Protein AF-A0A8T0ZEY9-F1 (afdb_monomer)

Structure (mmCIF, N/CA/C/O backbone):
data_AF-A0A8T0ZEY9-F1
#
_entry.id   AF-A0A8T0ZEY9-F1
#
loop_
_atom_site.group_PDB
_atom_site.id
_atom_site.type_symbol
_atom_site.label_atom_id
_atom_site.label_alt_id
_atom_site.label_comp_id
_atom_site.label_asym_id
_atom_site.label_entity_id
_atom_site.label_seq_id
_atom_site.pdbx_PDB_ins_code
_atom_site.Cartn_x
_atom_site.Cartn_y
_atom_site.Cartn_z
_atom_site.occupancy
_atom_site.B_iso_or_equiv
_atom_site.auth_seq_id
_atom_site.auth_comp_id
_atom_site.auth_asym_id
_atom_site.auth_atom_id
_atom_site.pdbx_PDB_model_num
ATOM 1 N N . MET A 1 1 ? 15.983 -8.940 -25.259 1.00 83.31 1 MET A N 1
ATOM 2 C CA . MET A 1 1 ? 16.114 -8.086 -24.058 1.00 83.31 1 MET A CA 1
ATOM 3 C C . MET A 1 1 ? 14.840 -8.138 -23.236 1.00 83.31 1 MET A C 1
ATOM 5 O O . MET A 1 1 ? 13.767 -8.242 -23.812 1.00 83.31 1 MET A O 1
ATOM 9 N N . TYR A 1 2 ? 14.948 -8.082 -21.912 1.00 81.12 2 TYR A N 1
ATOM 10 C CA . TYR A 1 2 ? 13.792 -8.073 -21.015 1.00 81.12 2 TYR A CA 1
ATOM 11 C C . TYR A 1 2 ? 13.838 -6.820 -20.142 1.00 81.12 2 TYR A C 1
ATOM 13 O O . TYR A 1 2 ? 14.831 -6.596 -19.453 1.00 81.12 2 TYR A O 1
ATOM 21 N N . GLY A 1 3 ? 12.796 -5.993 -20.213 1.00 79.00 3 GLY A N 1
ATOM 22 C CA . GLY A 1 3 ? 12.665 -4.766 -19.429 1.00 79.00 3 GLY A CA 1
ATOM 23 C C . GLY A 1 3 ? 11.489 -4.863 -18.467 1.00 79.00 3 GLY A C 1
ATOM 24 O O . GLY A 1 3 ? 10.397 -5.253 -18.875 1.00 79.00 3 GLY A O 1
ATOM 25 N N . VAL A 1 4 ? 11.701 -4.481 -17.207 1.00 77.38 4 VAL A N 1
ATOM 26 C CA . VAL A 1 4 ? 10.649 -4.406 -16.182 1.00 77.38 4 VAL A CA 1
ATOM 27 C C . VAL A 1 4 ? 10.597 -3.000 -15.603 1.00 77.38 4 VAL A C 1
ATOM 29 O O . VAL A 1 4 ? 11.651 -2.437 -15.302 1.00 77.38 4 VAL A O 1
ATOM 32 N N . SER A 1 5 ? 9.396 -2.445 -15.407 1.00 76.75 5 SER A N 1
ATOM 33 C CA . SER A 1 5 ? 9.212 -1.112 -14.811 1.00 76.75 5 SER A CA 1
ATOM 34 C C . SER A 1 5 ? 10.035 -0.056 -15.569 1.00 76.75 5 SER A C 1
ATOM 36 O O . SER A 1 5 ? 9.994 -0.021 -16.798 1.00 76.75 5 SER A O 1
ATOM 38 N N . TYR A 1 6 ? 10.835 0.767 -14.888 1.00 76.12 6 TYR A N 1
ATOM 39 C CA . TYR A 1 6 ? 11.726 1.750 -15.517 1.00 76.12 6 TYR A CA 1
ATOM 40 C C . TYR A 1 6 ? 12.659 1.149 -16.584 1.00 76.12 6 TYR A C 1
ATOM 42 O O . TYR A 1 6 ? 12.954 1.794 -17.589 1.00 76.12 6 TYR A O 1
ATOM 50 N N . GLY A 1 7 ? 13.062 -0.119 -16.434 1.00 76.94 7 GLY A N 1
ATOM 51 C CA . GLY A 1 7 ? 13.870 -0.827 -17.430 1.00 76.94 7 GLY A CA 1
ATOM 52 C C . GLY A 1 7 ? 13.214 -0.893 -18.813 1.00 76.94 7 GLY A C 1
ATOM 53 O O . GLY A 1 7 ? 13.914 -1.023 -19.812 1.00 76.94 7 GLY A O 1
ATOM 54 N N . THR A 1 8 ? 11.891 -0.737 -18.905 1.00 81.31 8 THR A N 1
ATOM 55 C CA . THR A 1 8 ? 11.193 -0.648 -20.194 1.00 81.31 8 THR A CA 1
ATOM 56 C C . THR A 1 8 ? 11.558 0.610 -20.985 1.00 81.31 8 THR A C 1
ATOM 58 O O . THR A 1 8 ? 11.729 0.507 -22.195 1.00 81.31 8 THR A O 1
ATOM 61 N N . ALA A 1 9 ? 11.809 1.746 -20.322 1.00 84.12 9 ALA A N 1
ATOM 62 C CA . ALA A 1 9 ? 12.285 2.979 -20.965 1.00 84.12 9 ALA A CA 1
ATOM 63 C C . ALA A 1 9 ? 13.718 2.844 -21.493 1.00 84.12 9 ALA A C 1
ATOM 65 O O . ALA A 1 9 ? 14.090 3.452 -22.495 1.00 84.12 9 ALA A O 1
ATOM 66 N N . VAL A 1 10 ? 14.531 2.016 -20.832 1.00 84.50 10 VAL A N 1
ATOM 67 C CA . VAL A 1 10 ? 15.884 1.693 -21.297 1.00 84.50 10 VAL A CA 1
ATOM 68 C C . VAL A 1 10 ? 15.821 0.771 -22.515 1.00 84.50 10 VAL A C 1
ATOM 70 O O . VAL A 1 10 ? 16.475 1.046 -23.519 1.00 84.50 10 VAL A O 1
ATOM 73 N N . VAL A 1 11 ? 15.011 -0.293 -22.453 1.00 85.88 11 VAL A N 1
ATOM 74 C CA . VAL A 1 11 ? 14.849 -1.241 -23.568 1.00 85.88 11 VAL A CA 1
ATOM 75 C C . VAL A 1 11 ? 14.248 -0.560 -24.797 1.00 85.88 11 VAL A C 1
ATOM 77 O O . VAL A 1 11 ? 14.702 -0.833 -25.902 1.00 85.88 11 VAL A O 1
ATOM 80 N N . GLU A 1 12 ? 13.305 0.368 -24.628 1.00 86.19 12 GLU A N 1
ATOM 81 C CA . GLU A 1 12 ? 12.716 1.153 -25.721 1.00 86.19 12 GLU A CA 1
ATOM 82 C C . GLU A 1 12 ? 13.768 1.903 -26.554 1.00 86.19 12 GLU A C 1
ATOM 84 O O . GLU A 1 12 ? 13.736 1.862 -27.784 1.00 86.19 12 GLU A O 1
ATOM 89 N N . ARG A 1 13 ? 14.777 2.507 -25.913 1.00 85.38 13 ARG A N 1
ATOM 90 C CA . ARG A 1 13 ? 15.881 3.185 -26.621 1.00 85.38 13 ARG A CA 1
ATOM 91 C C . ARG A 1 13 ? 16.738 2.226 -27.448 1.00 85.38 13 ARG A C 1
ATOM 93 O O . ARG A 1 13 ? 17.354 2.643 -28.425 1.00 85.38 13 ARG A O 1
ATOM 100 N N . LEU A 1 14 ? 16.764 0.951 -27.070 1.00 86.00 14 LEU A N 1
ATOM 101 C CA . LEU A 1 14 ? 17.534 -0.107 -27.721 1.00 86.00 14 LEU A CA 1
ATOM 102 C C . LEU A 1 14 ? 16.723 -0.865 -28.784 1.00 86.00 14 LEU A C 1
ATOM 104 O O . LEU A 1 14 ? 17.300 -1.670 -29.509 1.00 86.00 14 LEU A O 1
ATOM 108 N N . MET A 1 15 ? 15.419 -0.600 -28.933 1.00 85.94 15 MET A N 1
ATOM 109 C CA . MET A 1 15 ? 14.563 -1.300 -29.907 1.00 85.94 15 MET A CA 1
ATOM 110 C C . MET A 1 15 ? 14.995 -1.095 -31.362 1.00 85.94 15 MET A C 1
ATOM 112 O O . MET A 1 15 ? 14.754 -1.959 -32.197 1.00 85.94 15 MET A O 1
ATOM 116 N N . HIS A 1 16 ? 15.692 0.004 -31.657 1.00 84.25 16 HIS A N 1
ATOM 117 C CA . HIS A 1 16 ? 16.253 0.281 -32.982 1.00 84.25 16 HIS A CA 1
ATOM 118 C C . HIS A 1 16 ? 17.384 -0.685 -33.388 1.00 84.25 16 HIS A C 1
ATOM 120 O O . HIS A 1 16 ? 17.820 -0.654 -34.533 1.00 84.25 16 HIS A O 1
ATOM 126 N N . LEU A 1 17 ? 17.870 -1.533 -32.472 1.00 84.19 17 LEU A N 1
ATOM 127 C CA . LEU A 1 17 ? 18.952 -2.495 -32.717 1.00 84.19 17 LEU A CA 1
ATOM 128 C C . LEU A 1 17 ? 18.470 -3.844 -33.294 1.00 84.19 17 LEU A C 1
ATOM 130 O O . LEU A 1 17 ? 19.286 -4.748 -33.430 1.00 84.19 17 LEU A O 1
ATOM 134 N N . ASP A 1 18 ? 17.176 -3.990 -33.604 1.00 75.06 18 ASP A N 1
ATOM 135 C CA . ASP A 1 18 ? 16.553 -5.192 -34.201 1.00 75.06 18 ASP A CA 1
ATOM 136 C C . ASP A 1 18 ? 16.864 -6.515 -33.467 1.00 75.06 18 ASP A C 1
ATOM 138 O O . ASP A 1 18 ? 17.058 -7.586 -34.038 1.00 75.06 18 ASP A O 1
ATOM 142 N N . ILE A 1 19 ? 16.922 -6.434 -32.138 1.00 82.44 19 ILE A N 1
ATOM 143 C CA . ILE A 1 19 ? 17.088 -7.574 -31.236 1.00 82.44 19 ILE A CA 1
ATOM 144 C C . ILE A 1 19 ? 15.775 -7.808 -30.490 1.00 82.44 19 ILE A C 1
ATOM 146 O O . ILE A 1 19 ? 15.217 -6.886 -29.895 1.00 82.44 19 ILE A O 1
ATOM 150 N N . GLY A 1 20 ? 15.269 -9.044 -30.496 1.00 86.81 20 GLY A N 1
ATOM 151 C CA . GLY A 1 20 ? 13.976 -9.372 -29.883 1.00 86.81 20 GLY A CA 1
ATOM 152 C C . GLY A 1 20 ? 13.867 -8.897 -28.428 1.00 86.81 20 GLY A C 1
ATOM 153 O O . GLY A 1 20 ? 14.816 -9.034 -27.645 1.00 86.81 20 GLY A O 1
ATOM 154 N N . TYR A 1 21 ? 12.716 -8.341 -28.045 1.00 87.69 21 TYR A N 1
ATOM 155 C CA . TYR A 1 21 ? 12.494 -7.738 -26.730 1.00 87.69 21 TYR A CA 1
ATOM 156 C C . TYR A 1 21 ? 11.148 -8.122 -26.108 1.00 87.69 21 TYR A C 1
ATOM 158 O O . TYR A 1 21 ? 10.189 -8.452 -26.797 1.00 87.69 21 TYR A O 1
ATOM 166 N N . VAL A 1 22 ? 11.087 -8.053 -24.780 1.00 86.56 22 VAL A N 1
ATOM 167 C CA . VAL A 1 22 ? 9.872 -8.218 -23.979 1.00 86.56 22 VAL A CA 1
ATOM 168 C C . VAL A 1 22 ? 9.848 -7.108 -22.931 1.00 86.56 22 VAL A C 1
ATOM 170 O O . VAL A 1 22 ? 10.833 -6.903 -22.218 1.00 86.56 22 VAL A O 1
ATOM 173 N N . LEU A 1 23 ? 8.728 -6.392 -22.842 1.00 83.88 23 LEU A N 1
ATOM 174 C CA . LEU A 1 23 ? 8.495 -5.343 -21.851 1.00 83.88 23 LEU A CA 1
ATOM 175 C C . LEU A 1 23 ? 7.404 -5.784 -20.871 1.00 83.88 23 LEU A C 1
ATOM 177 O O . LEU A 1 23 ? 6.338 -6.220 -21.299 1.00 83.88 23 LEU A O 1
ATOM 181 N N . ALA A 1 24 ? 7.642 -5.637 -19.569 1.00 74.88 24 ALA A N 1
ATOM 182 C CA . ALA A 1 24 ? 6.669 -5.940 -18.522 1.00 74.88 24 ALA A CA 1
ATOM 183 C C . ALA A 1 24 ? 6.513 -4.752 -17.558 1.00 74.88 24 ALA A C 1
ATOM 185 O O . ALA A 1 24 ? 7.493 -4.259 -17.005 1.00 74.88 24 ALA A O 1
ATOM 186 N N . GLY A 1 25 ? 5.277 -4.288 -17.341 1.00 74.25 25 GLY A N 1
ATOM 187 C CA . GLY A 1 25 ? 5.013 -3.082 -16.542 1.00 74.25 25 GLY A CA 1
ATOM 188 C C . GLY A 1 25 ? 5.640 -1.840 -17.180 1.00 74.25 25 GLY A C 1
ATOM 189 O O . GLY A 1 25 ? 6.600 -1.290 -16.649 1.00 74.25 25 GLY A O 1
ATOM 190 N N . VAL A 1 26 ? 5.145 -1.470 -18.364 1.00 80.19 26 VAL A N 1
ATOM 191 C CA . VAL A 1 26 ? 5.693 -0.397 -19.206 1.00 80.19 26 VAL A CA 1
ATOM 192 C C . VAL A 1 26 ? 5.590 0.952 -18.494 1.00 80.19 26 VAL A C 1
ATOM 194 O O . VAL A 1 26 ? 4.520 1.319 -18.029 1.00 80.19 26 VAL A O 1
ATOM 197 N N . ALA A 1 27 ? 6.708 1.673 -18.424 1.00 76.50 27 ALA A N 1
ATOM 198 C CA . ALA A 1 27 ? 6.823 3.009 -17.835 1.00 76.50 27 ALA A CA 1
ATOM 199 C C . ALA A 1 27 ? 7.230 4.061 -18.884 1.00 76.50 27 ALA A C 1
ATOM 201 O O . ALA A 1 27 ? 7.760 5.119 -18.544 1.00 76.50 27 ALA A O 1
ATOM 202 N N . THR A 1 28 ? 7.069 3.733 -20.169 1.00 74.56 28 THR A N 1
ATOM 203 C CA . THR A 1 28 ? 7.418 4.612 -21.285 1.00 74.56 28 THR A CA 1
ATOM 204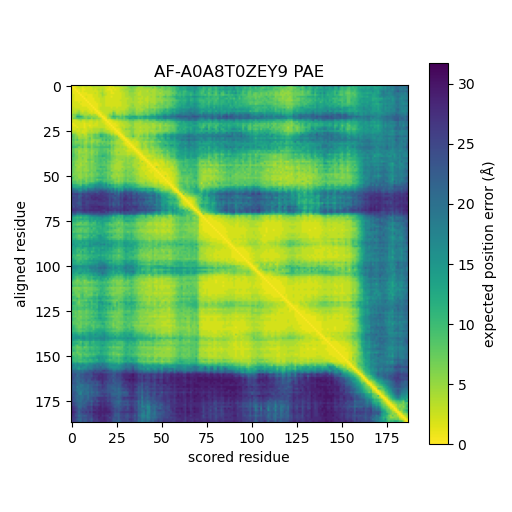 C C . THR A 1 28 ? 6.205 5.389 -21.759 1.00 74.56 28 THR A C 1
ATOM 206 O O . THR A 1 28 ? 5.067 4.956 -21.595 1.00 74.56 28 THR A O 1
ATOM 209 N N . THR A 1 29 ? 6.454 6.557 -22.344 1.00 73.75 29 THR A N 1
ATOM 210 C CA . THR A 1 29 ? 5.391 7.459 -22.788 1.00 73.75 29 THR A CA 1
ATOM 211 C C . THR A 1 29 ? 5.446 7.782 -24.275 1.00 73.75 29 THR A C 1
ATOM 213 O O . THR A 1 29 ? 4.611 8.539 -24.777 1.00 73.75 29 THR A O 1
ATOM 216 N N . SER A 1 30 ? 6.410 7.212 -25.003 1.00 76.38 30 SER A N 1
ATOM 217 C CA . SER A 1 30 ? 6.550 7.438 -26.438 1.00 76.38 30 SER A CA 1
ATOM 218 C C . SER A 1 30 ? 5.287 6.974 -27.162 1.00 76.38 30 SER A C 1
ATOM 220 O O . SER A 1 30 ? 4.843 5.839 -27.012 1.00 76.38 30 SER A O 1
ATOM 222 N N . GLY A 1 31 ? 4.690 7.871 -27.944 1.00 77.50 31 GLY A N 1
ATOM 223 C CA . GLY A 1 31 ? 3.447 7.600 -28.670 1.00 77.50 31 GLY A CA 1
ATOM 224 C C . GLY A 1 31 ? 2.162 7.754 -27.847 1.00 77.50 31 GLY A C 1
ATOM 225 O O . GLY A 1 31 ? 1.081 7.567 -28.405 1.00 77.50 31 GLY A O 1
ATOM 226 N N . ALA A 1 32 ? 2.236 8.136 -26.566 1.00 82.12 32 ALA A N 1
ATOM 227 C CA . ALA A 1 32 ? 1.045 8.480 -25.796 1.00 82.12 32 ALA A CA 1
ATOM 228 C C . ALA A 1 32 ? 0.404 9.782 -26.329 1.00 82.12 32 ALA A C 1
ATOM 230 O O . ALA A 1 32 ? 1.115 10.755 -26.603 1.00 82.12 32 ALA A O 1
ATOM 231 N N . PRO A 1 33 ? -0.933 9.841 -26.482 1.00 83.44 33 PRO A N 1
ATOM 232 C CA . PRO A 1 33 ? -1.610 11.071 -26.872 1.00 83.44 33 PRO A CA 1
ATOM 233 C C . PRO A 1 33 ? -1.507 12.133 -25.760 1.00 83.44 33 PRO A C 1
ATOM 235 O O . PRO A 1 33 ? -1.354 11.783 -24.584 1.00 83.44 33 PRO A O 1
ATOM 238 N N . PRO A 1 34 ? -1.637 13.432 -26.099 1.00 79.88 34 PRO A N 1
ATOM 239 C CA . PRO A 1 34 ? -1.591 14.507 -25.114 1.00 79.88 34 PRO A CA 1
ATOM 240 C C . PRO A 1 34 ? -2.549 14.257 -23.941 1.00 79.88 34 PRO A C 1
ATOM 242 O O . PRO A 1 34 ? -3.718 13.935 -24.145 1.00 79.88 34 PRO A O 1
ATOM 245 N N . GLY A 1 35 ? -2.046 14.393 -22.712 1.00 78.62 35 GLY A N 1
ATOM 246 C CA . GLY A 1 35 ? -2.826 14.175 -21.488 1.00 78.62 35 GLY A CA 1
ATOM 247 C C . GLY A 1 35 ? -2.968 12.713 -21.045 1.00 78.62 35 GLY A C 1
ATOM 248 O O . GLY A 1 35 ? -3.619 12.468 -20.038 1.00 78.62 35 GLY A O 1
ATOM 249 N N . LYS A 1 36 ? -2.357 11.750 -21.750 1.00 79.25 36 LYS A N 1
ATOM 250 C CA . LYS A 1 36 ? -2.307 10.328 -21.348 1.00 79.25 36 LYS A CA 1
ATOM 251 C C . LYS A 1 36 ? -0.881 9.802 -21.187 1.00 79.25 36 LYS A C 1
ATOM 253 O O . LYS A 1 36 ? -0.613 8.629 -21.427 1.00 79.25 36 LYS A O 1
ATOM 258 N N . PHE A 1 37 ? 0.049 10.689 -20.852 1.00 77.44 37 PHE A N 1
ATOM 259 C CA . PHE A 1 37 ? 1.419 10.297 -20.555 1.00 77.44 37 PHE A CA 1
ATOM 260 C C . PHE A 1 37 ? 1.443 9.531 -19.228 1.00 77.44 37 PHE A C 1
ATOM 262 O O . PHE A 1 37 ? 0.929 10.021 -18.225 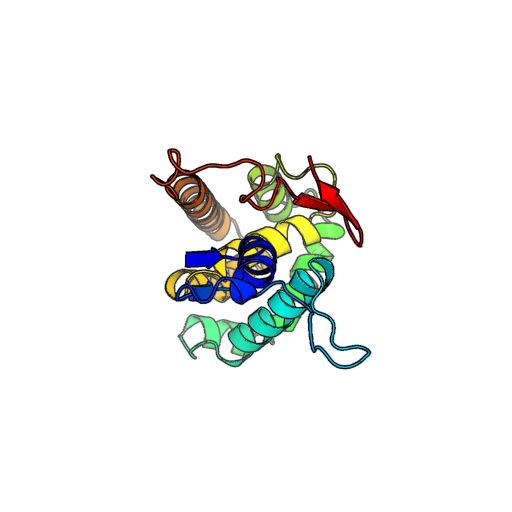1.00 77.44 37 PHE A O 1
ATOM 269 N N . GLU A 1 38 ? 2.048 8.346 -19.232 1.00 71.56 38 GLU A N 1
ATOM 270 C CA . GLU A 1 38 ? 2.276 7.566 -18.017 1.00 71.56 38 GLU A CA 1
ATOM 271 C C . GLU A 1 38 ? 3.381 8.229 -17.186 1.00 71.56 38 GLU A C 1
ATOM 273 O O . GLU A 1 38 ? 4.520 8.366 -17.638 1.00 71.56 38 GLU A O 1
ATOM 278 N N . TYR A 1 39 ? 3.068 8.643 -15.962 1.00 73.44 39 TYR A N 1
ATOM 279 C CA . TYR A 1 39 ? 4.057 9.202 -15.047 1.00 73.44 39 TYR A CA 1
ATOM 280 C C . TYR A 1 39 ? 4.171 8.319 -13.817 1.00 73.44 39 TYR A C 1
ATOM 282 O O . TYR A 1 39 ? 3.193 7.802 -13.304 1.00 73.44 39 TYR A O 1
ATOM 290 N N . PHE A 1 40 ? 5.361 8.216 -13.232 1.00 67.62 40 PHE A N 1
ATOM 291 C CA . PHE A 1 40 ? 5.492 7.483 -11.968 1.00 67.62 40 PHE A CA 1
ATOM 292 C C . PHE A 1 40 ? 4.606 8.068 -10.848 1.00 67.62 40 PHE A C 1
ATOM 294 O O . PHE A 1 40 ? 4.233 7.361 -9.920 1.00 67.62 40 PHE A O 1
ATOM 301 N N . SER A 1 41 ? 4.234 9.348 -10.951 1.00 67.50 41 SER A N 1
ATOM 302 C CA . SER A 1 41 ? 3.288 10.007 -10.049 1.00 67.50 41 SER A CA 1
ATOM 303 C C . SER A 1 41 ? 1.834 9.542 -10.212 1.00 67.50 41 SER A C 1
ATOM 305 O O . SER A 1 41 ? 1.071 9.675 -9.263 1.00 67.50 41 SER A O 1
ATOM 307 N N . THR A 1 42 ? 1.436 8.982 -11.363 1.00 70.25 42 THR A N 1
ATOM 308 C CA . THR A 1 42 ? 0.088 8.406 -11.568 1.00 70.25 42 THR A CA 1
ATOM 309 C C . THR A 1 42 ? -0.027 6.990 -11.002 1.00 70.25 42 THR A C 1
ATOM 311 O O . THR A 1 42 ? -1.113 6.422 -10.944 1.00 70.25 42 THR A O 1
ATOM 314 N N . TRP A 1 43 ? 1.073 6.423 -10.498 1.00 71.00 43 TRP A N 1
ATOM 315 C CA . TRP A 1 43 ? 1.088 5.095 -9.890 1.00 71.00 43 TRP A CA 1
ATOM 316 C C . TRP A 1 43 ? 0.094 4.958 -8.728 1.00 71.00 43 TRP A C 1
ATOM 318 O O . TRP A 1 43 ? -0.568 3.929 -8.595 1.00 71.00 43 TRP A O 1
ATOM 328 N N . GLU A 1 44 ? -0.039 5.989 -7.887 1.00 65.75 44 GLU A N 1
ATOM 329 C CA . GLU A 1 44 ? -0.993 5.970 -6.770 1.00 65.75 44 GLU A CA 1
ATOM 330 C C . GLU A 1 44 ? -2.451 5.972 -7.247 1.00 65.75 44 GLU A C 1
ATOM 332 O O . GLU A 1 44 ? -3.281 5.288 -6.649 1.00 65.75 44 GLU A O 1
ATOM 337 N N . GLU A 1 45 ? -2.749 6.673 -8.344 1.00 70.75 45 GLU A N 1
ATOM 338 C CA . GLU A 1 45 ? -4.075 6.702 -8.971 1.00 70.75 45 GLU A CA 1
ATOM 339 C C . GLU A 1 45 ? -4.455 5.311 -9.494 1.00 70.75 45 GLU A C 1
ATOM 341 O O . GLU A 1 45 ? -5.492 4.770 -9.107 1.00 70.75 45 GLU A O 1
ATOM 346 N N . GLY A 1 46 ? -3.557 4.657 -10.240 1.00 69.31 46 GLY A N 1
ATOM 347 C CA . GLY A 1 46 ? -3.782 3.291 -10.728 1.00 69.31 46 GLY A CA 1
ATOM 348 C C . GLY A 1 46 ? -3.936 2.258 -9.601 1.00 69.31 46 GLY A C 1
ATOM 349 O O . GLY A 1 46 ? -4.748 1.336 -9.690 1.00 69.31 46 GLY A O 1
ATOM 350 N N . PHE A 1 47 ? -3.201 2.414 -8.494 1.00 69.19 47 PHE A N 1
ATOM 351 C CA . PHE A 1 47 ? -3.391 1.577 -7.303 1.00 69.19 47 PHE A CA 1
ATOM 352 C C . PHE A 1 47 ? -4.737 1.834 -6.615 1.00 69.19 47 PHE A C 1
ATOM 354 O O . PHE A 1 47 ? -5.334 0.886 -6.093 1.00 69.19 47 PHE A O 1
ATOM 361 N N . GLY A 1 48 ? -5.216 3.079 -6.632 1.00 68.81 48 GLY A N 1
ATOM 362 C CA . GLY A 1 48 ? -6.555 3.455 -6.185 1.00 68.81 48 GLY A CA 1
ATOM 363 C C . GLY A 1 48 ? -7.639 2.728 -6.978 1.00 68.81 48 GLY A C 1
ATOM 364 O O . GLY A 1 48 ? -8.442 2.009 -6.385 1.00 68.81 48 GLY A O 1
ATOM 365 N N . GLU A 1 49 ? -7.584 2.798 -8.310 1.00 71.88 49 GLU A N 1
ATOM 366 C CA . GLU A 1 49 ? -8.545 2.129 -9.199 1.00 71.88 49 GLU A CA 1
ATOM 367 C C . GLU A 1 49 ? -8.575 0.605 -9.000 1.00 71.88 49 GLU A C 1
ATOM 369 O O . GLU A 1 49 ? -9.641 -0.012 -8.912 1.00 71.88 49 GLU A O 1
ATOM 374 N N . VAL A 1 50 ? -7.402 -0.031 -8.880 1.00 69.88 50 VAL A N 1
ATOM 375 C CA . VAL A 1 50 ? -7.306 -1.474 -8.598 1.00 69.88 50 VAL A CA 1
ATOM 376 C C . VAL A 1 50 ? -7.875 -1.806 -7.218 1.00 69.88 50 VAL A C 1
ATOM 378 O O . VAL A 1 50 ? -8.531 -2.840 -7.056 1.00 69.88 50 VAL A O 1
ATOM 381 N N . GLY A 1 51 ? -7.629 -0.953 -6.221 1.00 68.06 51 GLY A N 1
ATOM 382 C CA . GLY A 1 51 ? -8.207 -1.071 -4.886 1.00 68.06 51 GLY A CA 1
ATOM 383 C C . GLY A 1 51 ? -9.733 -1.051 -4.930 1.00 68.06 51 GLY A C 1
ATOM 384 O O . GLY A 1 51 ? -10.370 -1.979 -4.426 1.00 68.06 51 GLY A O 1
ATOM 385 N N . ASP A 1 52 ? -10.309 -0.063 -5.612 1.00 69.19 52 ASP A N 1
ATOM 386 C CA . ASP A 1 52 ? -11.754 0.075 -5.798 1.00 69.19 52 ASP A CA 1
ATOM 387 C C . ASP A 1 52 ? -12.349 -1.138 -6.512 1.00 69.19 52 ASP A C 1
ATOM 389 O O . ASP A 1 52 ? -13.340 -1.717 -6.053 1.00 69.19 52 ASP A O 1
ATOM 393 N N . TYR A 1 53 ? -11.695 -1.606 -7.578 1.00 70.38 53 TYR A N 1
ATOM 394 C CA . TYR A 1 53 ? -12.109 -2.817 -8.277 1.00 70.38 53 TYR A CA 1
ATOM 395 C C . TYR A 1 53 ? -12.108 -4.040 -7.354 1.00 70.38 53 TYR A C 1
ATOM 397 O O . TYR A 1 53 ? -13.048 -4.834 -7.389 1.00 70.38 53 TYR A O 1
ATOM 405 N N . ILE A 1 54 ? -11.089 -4.210 -6.508 1.00 67.81 54 ILE A N 1
ATOM 406 C CA . ILE A 1 54 ? -11.025 -5.323 -5.550 1.00 67.81 54 ILE A CA 1
ATOM 407 C C . ILE A 1 54 ? -12.132 -5.211 -4.509 1.00 67.81 54 ILE A C 1
ATOM 409 O O . ILE A 1 54 ? -12.705 -6.232 -4.135 1.00 67.81 54 ILE A O 1
ATOM 413 N N . PHE A 1 55 ? -12.467 -4.004 -4.060 1.00 67.12 55 PHE A N 1
ATOM 414 C CA . PHE A 1 55 ? -13.557 -3.800 -3.113 1.00 67.12 55 PHE A CA 1
ATOM 415 C C . PHE A 1 55 ? -14.928 -4.111 -3.710 1.00 67.12 55 PHE A C 1
ATOM 417 O O . PHE A 1 55 ? -15.760 -4.705 -3.023 1.00 67.12 55 PHE A O 1
ATOM 424 N N . VAL A 1 56 ? -15.144 -3.795 -4.988 1.00 67.31 56 VAL A N 1
ATOM 425 C CA . VAL A 1 56 ? -16.373 -4.151 -5.716 1.00 67.31 56 VAL A CA 1
ATOM 426 C C . VAL A 1 56 ? -16.425 -5.646 -6.050 1.00 67.31 56 VAL A C 1
ATOM 428 O O . VAL A 1 56 ? -17.473 -6.277 -5.930 1.00 67.31 56 VAL A O 1
ATOM 431 N N . SER A 1 57 ? -15.292 -6.224 -6.446 1.00 64.69 57 SER A N 1
ATOM 432 C CA . SER A 1 57 ? -15.188 -7.594 -6.970 1.00 64.69 57 SER A CA 1
ATOM 433 C C . SER A 1 57 ? -14.885 -8.639 -5.898 1.00 64.69 57 SER A C 1
ATOM 435 O O . SER A 1 57 ? -14.747 -9.823 -6.216 1.00 64.69 57 SER A O 1
ATOM 437 N N . ALA A 1 58 ? -14.738 -8.224 -4.636 1.00 63.09 58 ALA A N 1
ATOM 438 C CA . ALA A 1 58 ? -14.428 -9.126 -3.540 1.00 63.09 58 ALA A CA 1
ATOM 439 C C . ALA A 1 58 ? -15.475 -10.253 -3.487 1.00 63.09 58 ALA A C 1
ATOM 441 O O . ALA A 1 58 ? -16.681 -9.975 -3.454 1.00 63.09 58 ALA A O 1
ATOM 442 N N . PRO A 1 59 ? -15.052 -11.533 -3.464 1.00 59.16 59 PRO A N 1
ATOM 443 C CA . PRO A 1 59 ? -15.992 -12.636 -3.376 1.00 59.16 59 PRO A CA 1
ATOM 444 C C . PRO A 1 59 ? -16.850 -12.457 -2.125 1.00 59.16 59 PRO A C 1
ATOM 446 O O . PRO A 1 59 ? -16.331 -12.111 -1.057 1.00 59.16 59 PRO A O 1
ATOM 449 N N . LYS A 1 60 ? -18.158 -12.720 -2.257 1.00 59.12 60 LYS A N 1
ATOM 450 C CA . LYS A 1 60 ? -19.149 -12.724 -1.166 1.00 59.12 60 LYS A CA 1
ATOM 451 C C . LYS A 1 60 ? -18.873 -13.875 -0.189 1.00 59.12 60 LYS A C 1
ATOM 453 O O . LYS A 1 60 ? -19.671 -14.786 -0.014 1.00 59.12 60 LYS A O 1
ATOM 458 N N . THR A 1 61 ? -17.697 -13.868 0.416 1.00 59.00 61 THR A N 1
ATOM 459 C CA . THR A 1 61 ? -17.328 -14.719 1.538 1.00 59.00 61 THR A CA 1
ATOM 460 C C . THR A 1 61 ? -18.119 -14.282 2.766 1.00 59.00 61 THR A C 1
ATOM 462 O O . THR A 1 61 ? -18.593 -13.148 2.840 1.00 59.00 61 THR A O 1
ATOM 465 N N . THR A 1 62 ? -18.235 -15.149 3.769 1.00 54.47 62 THR A N 1
ATOM 466 C CA . THR A 1 62 ? -18.951 -14.861 5.022 1.00 54.47 62 THR A CA 1
ATOM 467 C C . THR A 1 62 ? -18.506 -13.541 5.667 1.00 54.47 62 THR A C 1
ATOM 469 O O . THR A 1 62 ? -19.324 -12.828 6.235 1.00 54.47 62 THR A O 1
ATOM 472 N N . ILE A 1 63 ? -17.231 -13.157 5.516 1.00 56.59 63 ILE A N 1
ATOM 473 C CA . ILE A 1 63 ? -16.687 -11.883 6.011 1.00 56.59 63 ILE A CA 1
ATOM 474 C C . ILE A 1 63 ? -17.130 -10.705 5.137 1.00 56.59 63 ILE A C 1
ATOM 476 O O . ILE A 1 63 ? -17.567 -9.695 5.676 1.00 56.59 63 ILE A O 1
ATOM 480 N N . ALA A 1 64 ? -17.098 -10.833 3.807 1.00 54.12 64 ALA A N 1
ATOM 481 C CA . ALA A 1 64 ? -17.640 -9.811 2.911 1.00 54.12 64 ALA A CA 1
ATOM 482 C C . ALA A 1 64 ? -19.149 -9.605 3.130 1.00 54.12 64 ALA A C 1
ATOM 484 O O . ALA A 1 64 ? -19.610 -8.471 3.068 1.00 54.12 64 ALA A O 1
ATOM 485 N N . VAL A 1 65 ? -19.904 -10.660 3.466 1.00 57.00 65 VAL A N 1
ATOM 486 C CA . VAL A 1 65 ? -21.324 -10.592 3.870 1.00 57.00 65 VAL A CA 1
ATOM 487 C C . VAL A 1 65 ? -21.499 -9.881 5.216 1.00 57.00 65 VAL A C 1
ATOM 489 O O . VAL A 1 65 ? -22.423 -9.090 5.373 1.00 57.00 65 VAL A 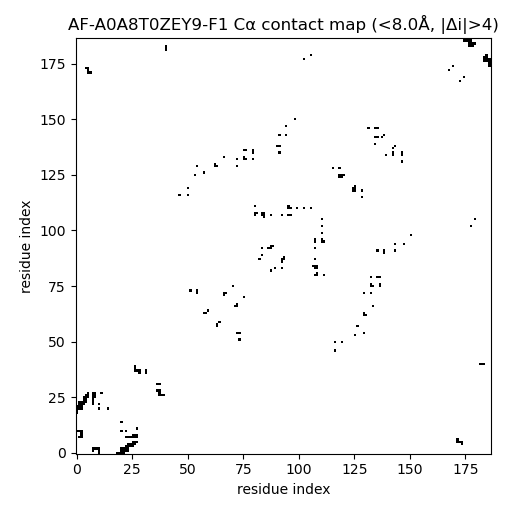O 1
ATOM 492 N N . LEU A 1 66 ? -20.616 -10.119 6.190 1.00 55.22 66 LEU A N 1
ATOM 493 C CA . LEU A 1 66 ? -20.640 -9.413 7.478 1.00 55.22 66 LEU A CA 1
ATOM 494 C C . LEU A 1 66 ? -20.283 -7.927 7.337 1.00 55.22 66 LEU A C 1
ATOM 496 O O . LEU A 1 66 ? -20.886 -7.097 8.013 1.00 55.22 66 LEU A O 1
ATOM 500 N N . ILE A 1 67 ? -19.347 -7.597 6.443 1.00 56.19 67 ILE A N 1
ATOM 501 C CA . ILE A 1 67 ? -18.974 -6.218 6.108 1.00 56.19 67 ILE A CA 1
ATOM 502 C C . ILE A 1 67 ? -20.133 -5.539 5.370 1.00 56.19 67 ILE A C 1
ATOM 504 O O . ILE A 1 67 ? -20.621 -4.518 5.836 1.00 56.19 67 ILE A O 1
ATOM 508 N N . SER A 1 68 ? -20.672 -6.156 4.312 1.00 52.84 68 SER A N 1
ATOM 509 C CA . SER A 1 68 ? -21.799 -5.602 3.540 1.00 52.84 68 SER A CA 1
ATOM 510 C C . SER A 1 68 ? -23.126 -5.527 4.307 1.00 52.84 68 SER A C 1
ATOM 512 O O . SER A 1 68 ? -23.999 -4.759 3.915 1.00 52.84 68 SER A O 1
ATOM 514 N N . ARG A 1 69 ? -23.280 -6.256 5.423 1.00 54.66 69 ARG A N 1
ATOM 515 C CA . ARG A 1 69 ? -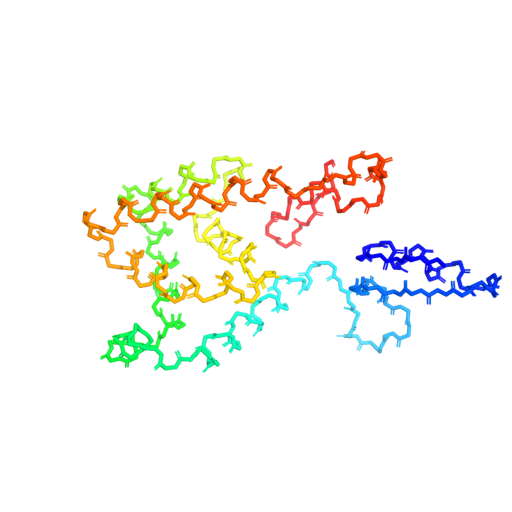24.394 -6.069 6.373 1.00 54.66 69 ARG A CA 1
ATOM 516 C C . ARG A 1 69 ? -24.232 -4.850 7.288 1.00 54.66 69 ARG A C 1
ATOM 518 O O . ARG A 1 69 ? -25.230 -4.446 7.876 1.00 54.66 69 ARG A O 1
ATOM 525 N N . ARG A 1 70 ? -23.021 -4.304 7.451 1.00 48.91 70 ARG A N 1
ATOM 526 C CA . ARG A 1 70 ? -22.759 -3.132 8.303 1.00 48.91 70 ARG A CA 1
ATOM 527 C C . ARG A 1 70 ? -22.532 -1.845 7.514 1.00 48.91 70 ARG A C 1
ATOM 529 O O . ARG A 1 70 ? -23.059 -0.838 7.950 1.00 48.91 70 ARG A O 1
ATOM 536 N N . GLU A 1 71 ? -21.799 -1.873 6.398 1.00 55.22 71 GLU A N 1
ATOM 537 C CA . GLU A 1 71 ? -21.501 -0.702 5.552 1.00 55.22 71 GLU A CA 1
ATOM 538 C C . GLU A 1 71 ? -20.716 -1.109 4.287 1.00 55.22 71 GLU A C 1
ATOM 540 O O . GLU A 1 71 ? -20.219 -2.233 4.169 1.00 55.22 71 GLU A O 1
ATOM 545 N N . LYS A 1 72 ? -20.589 -0.203 3.308 1.00 69.12 72 LYS A N 1
ATOM 546 C CA . LYS A 1 72 ? -19.716 -0.424 2.141 1.00 69.12 72 LYS A CA 1
ATOM 547 C C . LYS A 1 72 ? -18.253 -0.435 2.605 1.00 69.12 72 LYS A C 1
ATOM 549 O O . LYS A 1 72 ? -17.811 0.499 3.260 1.00 69.12 72 LYS A O 1
ATOM 554 N N . LEU A 1 73 ? -17.491 -1.460 2.218 1.00 71.75 73 LEU A N 1
ATOM 555 C CA . LEU A 1 73 ? -16.076 -1.633 2.588 1.00 71.75 73 LEU A CA 1
ATOM 556 C C . LEU A 1 73 ? -15.196 -0.411 2.256 1.00 71.75 73 LEU A C 1
ATOM 558 O O . LEU A 1 73 ? -14.278 -0.110 3.012 1.00 71.75 73 LEU A O 1
ATOM 562 N N . SER A 1 74 ? -15.493 0.295 1.160 1.00 75.19 74 SER A N 1
ATOM 563 C CA . SER A 1 74 ? -14.811 1.539 0.787 1.00 75.19 74 SER A CA 1
ATOM 564 C C . SER A 1 74 ? -15.044 2.656 1.809 1.00 75.19 74 SER A C 1
ATOM 566 O O . SER A 1 74 ? -14.079 3.252 2.272 1.00 75.19 74 SER A O 1
ATOM 568 N N . ALA A 1 75 ? -16.291 2.867 2.241 1.00 78.75 75 ALA A N 1
ATOM 569 C CA . ALA A 1 75 ? -16.629 3.848 3.274 1.00 78.75 75 ALA A CA 1
ATOM 570 C C . ALA A 1 75 ? -15.950 3.506 4.609 1.00 78.75 75 ALA A C 1
ATOM 572 O O . ALA A 1 75 ? -15.301 4.352 5.210 1.00 78.75 75 ALA A O 1
ATOM 573 N N . SER A 1 76 ? -15.975 2.230 5.014 1.00 80.06 76 SER A N 1
ATOM 574 C CA . SER A 1 76 ? -15.281 1.797 6.233 1.00 80.06 76 SER A CA 1
ATOM 575 C C . SER A 1 76 ? -13.761 1.994 6.167 1.00 80.06 76 SER A C 1
ATOM 577 O O . SER A 1 76 ? -13.130 2.216 7.199 1.00 80.06 76 SER A O 1
ATOM 579 N N . LEU A 1 77 ? -13.152 1.887 4.979 1.00 84.19 77 LEU A N 1
ATOM 580 C CA . LEU A 1 77 ? -11.736 2.200 4.794 1.00 84.19 77 LEU A CA 1
ATOM 581 C C . LEU A 1 77 ? -11.487 3.710 4.882 1.00 84.19 77 LEU A C 1
ATOM 583 O O . LEU A 1 77 ? -10.529 4.117 5.532 1.00 84.19 77 LEU A O 1
ATOM 587 N N . GLU A 1 78 ? -12.323 4.536 4.256 1.00 86.38 78 GLU A N 1
ATOM 588 C CA . GLU A 1 78 ? -12.223 5.997 4.350 1.00 86.38 78 GLU A CA 1
ATOM 589 C C . GLU A 1 78 ? -12.338 6.477 5.799 1.00 86.38 78 GLU A C 1
ATOM 591 O O . GLU A 1 78 ? -11.471 7.219 6.266 1.00 86.38 78 GLU A O 1
ATOM 596 N N . ASP A 1 79 ? -13.327 5.977 6.537 1.00 87.81 79 ASP A N 1
ATOM 597 C CA . ASP A 1 79 ? -13.524 6.301 7.949 1.00 87.81 79 ASP A CA 1
ATOM 598 C C . ASP A 1 79 ? -12.333 5.862 8.801 1.00 87.81 79 ASP A C 1
ATOM 600 O O . ASP A 1 79 ? -11.840 6.633 9.624 1.00 87.81 79 ASP A O 1
ATOM 604 N N . LEU A 1 80 ? -11.808 4.655 8.560 1.00 88.62 80 LEU A N 1
ATOM 605 C CA . LEU A 1 80 ? -10.610 4.156 9.234 1.00 88.62 80 LEU A CA 1
ATOM 606 C C . LEU A 1 80 ? -9.396 5.057 8.978 1.00 88.62 80 LEU A C 1
ATOM 608 O O . LEU A 1 80 ? -8.603 5.305 9.885 1.00 88.62 80 LEU A O 1
ATOM 612 N N . LEU A 1 81 ? -9.227 5.542 7.749 1.00 89.50 81 LEU A N 1
ATOM 613 C CA . LEU A 1 81 ? -8.116 6.416 7.380 1.00 89.50 81 LEU A CA 1
ATOM 614 C C . LEU A 1 81 ? -8.235 7.785 8.054 1.00 89.50 81 LEU A C 1
ATOM 616 O O . LEU A 1 81 ? -7.238 8.308 8.553 1.00 89.50 81 LEU A O 1
ATOM 620 N N . VAL A 1 82 ? -9.446 8.341 8.109 1.00 92.25 82 VAL A N 1
ATOM 621 C CA . VAL A 1 82 ? -9.729 9.589 8.826 1.00 92.25 82 VAL A CA 1
ATOM 622 C C . VAL A 1 82 ? -9.508 9.418 10.330 1.00 92.25 82 VAL A C 1
ATOM 624 O O . VAL A 1 82 ? -8.891 10.283 10.952 1.00 92.25 82 VAL A O 1
ATOM 627 N N . ASP A 1 83 ? -9.963 8.310 10.919 1.00 90.38 83 ASP A N 1
ATOM 628 C CA . ASP A 1 83 ? -9.783 8.020 12.344 1.00 90.38 83 ASP A CA 1
ATOM 629 C C . ASP A 1 83 ? -8.306 7.835 12.711 1.00 90.38 83 ASP A C 1
ATOM 631 O O . ASP A 1 83 ? -7.847 8.394 13.703 1.00 90.38 83 ASP A O 1
ATOM 635 N N . CYS A 1 84 ? -7.524 7.152 11.869 1.00 89.31 84 CYS A N 1
ATOM 636 C CA . CYS A 1 84 ? -6.079 7.004 12.067 1.00 89.31 84 CYS A CA 1
ATOM 637 C C . CYS A 1 84 ? -5.355 8.358 12.136 1.00 89.31 84 CYS A C 1
ATOM 639 O O . CYS A 1 84 ? -4.441 8.526 12.943 1.00 89.31 84 CYS A O 1
ATOM 641 N N . ASP A 1 85 ? -5.754 9.327 11.308 1.00 91.19 85 ASP A N 1
ATOM 642 C CA . ASP A 1 85 ? -5.156 10.666 11.323 1.00 91.19 85 ASP A CA 1
ATOM 643 C C . ASP A 1 85 ? -5.667 11.532 12.485 1.00 91.19 85 ASP A C 1
ATOM 645 O O . ASP A 1 85 ? -4.916 12.356 13.007 1.00 91.19 85 ASP A O 1
ATOM 649 N N . ARG A 1 86 ? -6.928 11.359 12.904 1.00 93.38 86 ARG A N 1
ATOM 650 C CA . ARG A 1 86 ? -7.522 12.093 14.037 1.00 93.38 86 ARG A CA 1
ATOM 651 C C . ARG A 1 86 ? -7.032 11.582 15.389 1.00 93.38 86 ARG A C 1
ATOM 653 O O . ARG A 1 86 ? -6.797 12.381 16.290 1.00 93.38 86 ARG A O 1
ATOM 660 N N . ASN A 1 87 ? -6.867 10.268 15.519 1.00 91.56 87 ASN A N 1
ATOM 661 C CA . ASN A 1 87 ? -6.541 9.568 16.757 1.00 91.56 87 ASN A CA 1
ATOM 662 C C . ASN A 1 87 ? -5.254 8.728 16.602 1.00 91.56 87 ASN A C 1
ATOM 664 O O . ASN A 1 87 ? -5.292 7.504 16.763 1.00 91.56 87 ASN A O 1
ATOM 668 N N . PRO A 1 88 ? -4.086 9.353 16.347 1.00 87.00 88 PRO A N 1
ATOM 669 C CA . PRO A 1 88 ? -2.840 8.632 16.056 1.00 87.00 88 PRO A CA 1
ATOM 670 C C . PRO A 1 88 ? -2.317 7.788 17.231 1.00 87.00 88 PRO A C 1
ATOM 672 O O . PRO A 1 88 ? -1.511 6.883 17.028 1.00 87.00 88 PRO A O 1
ATOM 675 N N . ASN A 1 89 ? -2.792 8.060 18.451 1.00 88.31 89 ASN A N 1
ATOM 676 C CA . ASN A 1 89 ? -2.409 7.353 19.677 1.00 88.31 89 ASN A CA 1
ATOM 677 C C . ASN A 1 89 ? -3.388 6.230 20.066 1.00 88.31 89 ASN A C 1
ATOM 679 O O . ASN A 1 89 ? -3.250 5.645 21.140 1.00 88.31 89 ASN A O 1
ATOM 683 N N . SER A 1 90 ? -4.399 5.926 19.242 1.00 89.75 90 SER A N 1
ATOM 684 C CA . SER A 1 90 ? -5.277 4.777 19.495 1.00 89.75 90 SER A CA 1
ATOM 685 C C . SER A 1 90 ? -4.488 3.463 19.424 1.00 89.75 90 SER A C 1
ATOM 687 O O . SER A 1 90 ? -3.404 3.400 18.837 1.00 89.75 90 SER A O 1
ATOM 689 N N . THR A 1 91 ? -5.009 2.383 20.014 1.00 90.88 91 THR A N 1
ATOM 690 C CA . THR A 1 91 ? -4.305 1.088 20.050 1.00 90.88 91 THR A CA 1
ATOM 691 C C . THR A 1 91 ? -3.983 0.572 18.644 1.00 90.88 91 THR A C 1
ATOM 693 O O . THR A 1 91 ? -2.846 0.181 18.381 1.00 90.88 91 THR A O 1
ATOM 696 N N . CYS A 1 92 ? -4.946 0.618 17.716 1.00 88.44 92 CYS A N 1
ATOM 697 C CA . CYS A 1 92 ? -4.714 0.192 16.334 1.00 88.44 92 CYS A CA 1
ATOM 698 C C . CYS A 1 92 ? -3.878 1.195 15.541 1.00 88.44 92 CYS A C 1
ATOM 700 O O . CYS A 1 92 ? -3.059 0.771 14.729 1.00 88.44 92 CYS A O 1
ATOM 702 N N . ALA A 1 93 ? -4.020 2.498 15.797 1.00 88.88 93 ALA A N 1
ATOM 703 C CA . ALA A 1 93 ? -3.179 3.504 15.159 1.00 88.88 93 ALA A CA 1
ATOM 704 C C . ALA A 1 93 ? -1.699 3.331 15.542 1.00 88.88 93 ALA A C 1
ATOM 706 O O . ALA A 1 93 ? -0.823 3.323 14.677 1.00 88.88 93 ALA A O 1
ATOM 707 N N . THR A 1 94 ? -1.436 3.074 16.824 1.00 90.50 94 THR A N 1
ATOM 708 C CA . THR A 1 94 ? -0.102 2.763 17.356 1.00 90.50 94 THR A CA 1
ATOM 709 C C . THR A 1 94 ? 0.448 1.461 16.774 1.00 90.50 94 THR A C 1
ATOM 711 O O . THR A 1 94 ? 1.628 1.351 16.454 1.00 90.50 94 THR A O 1
ATOM 714 N N . LEU A 1 95 ? -0.409 0.455 16.588 1.00 89.31 95 LEU A N 1
ATOM 715 C CA . LEU A 1 95 ? -0.019 -0.783 15.924 1.00 89.31 95 LEU A CA 1
ATOM 716 C C . LEU A 1 95 ? 0.413 -0.513 14.476 1.00 89.31 95 LEU A C 1
ATOM 718 O O . LEU A 1 95 ? 1.484 -0.957 14.074 1.00 89.31 95 LEU A O 1
ATOM 722 N N . VAL A 1 96 ? -0.354 0.265 13.707 1.00 87.69 96 VAL A N 1
ATOM 723 C CA . VAL A 1 96 ? 0.021 0.639 12.332 1.00 87.69 96 VAL A CA 1
ATOM 724 C C . VAL A 1 96 ? 1.311 1.467 12.311 1.00 87.69 96 VAL A C 1
ATOM 726 O O . VAL A 1 96 ? 2.178 1.218 11.470 1.00 87.69 96 VAL A O 1
ATOM 729 N N . SER A 1 97 ? 1.481 2.418 13.234 1.00 87.06 97 SER A N 1
ATOM 730 C CA . SER A 1 97 ? 2.670 3.276 13.290 1.00 87.06 97 SER A CA 1
ATOM 731 C C . SER A 1 97 ? 3.940 2.481 13.616 1.00 87.06 97 SER A C 1
ATOM 733 O O . SER A 1 97 ? 4.954 2.656 12.939 1.00 87.06 97 SER A O 1
ATOM 735 N N . ASN A 1 98 ? 3.867 1.531 14.554 1.00 86.44 98 ASN A N 1
ATOM 736 C CA . ASN A 1 98 ? 4.975 0.640 14.912 1.00 86.44 98 ASN A CA 1
ATOM 737 C C . ASN A 1 98 ? 5.411 -0.260 13.749 1.00 86.44 98 ASN A C 1
ATOM 739 O O . ASN A 1 98 ? 6.596 -0.536 13.579 1.00 86.44 98 ASN A O 1
ATOM 743 N N . GLN A 1 99 ? 4.470 -0.688 12.909 1.00 79.56 99 GLN A N 1
ATOM 744 C CA . GLN A 1 99 ? 4.768 -1.499 11.723 1.00 79.56 99 GLN A CA 1
ATOM 745 C C . GLN A 1 99 ? 5.321 -0.662 10.552 1.00 79.56 99 GLN A C 1
ATOM 747 O O . GLN A 1 99 ? 5.714 -1.202 9.521 1.00 79.56 99 GLN A O 1
ATOM 752 N N . THR A 1 100 ? 5.349 0.669 10.678 1.00 75.75 100 THR A N 1
ATOM 753 C CA . THR A 1 100 ? 5.710 1.605 9.597 1.00 75.75 100 THR A CA 1
ATOM 754 C C . THR A 1 100 ? 6.731 2.662 10.041 1.00 75.75 100 THR A C 1
ATOM 756 O O . THR A 1 100 ? 6.825 3.752 9.467 1.00 75.75 100 THR A O 1
ATOM 759 N N . ILE A 1 101 ? 7.545 2.329 11.050 1.00 74.88 101 ILE A N 1
ATOM 760 C CA . ILE A 1 101 ? 8.581 3.204 11.632 1.00 74.88 101 ILE A CA 1
ATOM 761 C C . ILE A 1 101 ? 9.561 3.716 10.564 1.00 74.88 101 ILE A C 1
ATOM 763 O O . ILE A 1 101 ? 9.941 4.884 10.578 1.00 74.88 101 ILE A O 1
ATOM 767 N N . GLY A 1 102 ? 9.926 2.879 9.588 1.00 72.44 102 GLY A N 1
ATOM 768 C CA . GLY A 1 102 ? 10.897 3.230 8.547 1.00 72.44 102 GLY A CA 1
ATOM 769 C C . GLY A 1 102 ? 10.405 4.216 7.480 1.00 72.44 102 GLY A C 1
ATOM 770 O O . GLY A 1 102 ? 11.157 4.511 6.558 1.00 72.44 102 GLY A O 1
ATOM 771 N N . TRP A 1 103 ? 9.149 4.675 7.533 1.00 73.12 103 TRP A N 1
ATOM 772 C CA . TRP A 1 103 ? 8.515 5.447 6.447 1.00 73.12 103 TRP A CA 1
ATOM 773 C C . TRP A 1 103 ? 8.467 6.956 6.723 1.00 73.12 103 TRP A C 1
ATOM 775 O O . TRP A 1 103 ? 7.733 7.694 6.073 1.00 73.12 103 TRP A O 1
ATOM 785 N N . GLY A 1 104 ? 9.252 7.425 7.695 1.00 77.31 104 GLY A N 1
ATOM 786 C CA . GLY A 1 104 ? 9.360 8.841 8.033 1.00 77.31 104 GLY A CA 1
ATOM 787 C C . GLY A 1 104 ? 8.126 9.409 8.740 1.00 77.31 104 GLY A C 1
ATOM 788 O O . GLY A 1 104 ? 7.227 8.682 9.182 1.00 77.31 104 GLY A O 1
ATOM 789 N N . ASN A 1 105 ? 8.107 10.735 8.882 1.00 80.00 105 ASN A N 1
ATOM 790 C CA . ASN A 1 105 ? 7.037 11.466 9.557 1.00 80.00 105 ASN A CA 1
ATOM 791 C C . ASN A 1 105 ? 5.954 11.907 8.559 1.00 80.00 105 ASN A C 1
ATOM 793 O O . ASN A 1 105 ? 5.855 13.076 8.197 1.00 80.00 105 ASN A O 1
ATOM 797 N N . VAL A 1 106 ? 5.173 10.937 8.088 1.00 83.88 106 VAL A N 1
ATOM 798 C CA . VAL A 1 106 ? 4.009 11.144 7.213 1.00 83.88 106 VAL A CA 1
ATOM 799 C C . VAL A 1 106 ? 2.723 10.738 7.931 1.00 83.88 106 VAL A C 1
ATOM 801 O O . VAL A 1 106 ? 2.764 9.981 8.905 1.00 83.88 106 VAL A O 1
ATOM 804 N N . LYS A 1 107 ? 1.578 11.229 7.437 1.00 87.44 107 LYS A N 1
ATOM 805 C CA . LYS A 1 107 ? 0.249 10.919 7.988 1.00 87.44 107 LYS A CA 1
ATOM 806 C C . LYS A 1 107 ? 0.033 9.412 8.121 1.00 87.44 107 LYS A C 1
ATOM 808 O O . LYS A 1 107 ? 0.434 8.639 7.248 1.00 87.44 107 LYS A O 1
ATOM 813 N N . LEU A 1 108 ? -0.623 8.990 9.199 1.00 88.81 108 LEU A N 1
ATOM 814 C CA . LEU A 1 108 ? -0.829 7.573 9.477 1.00 88.81 108 LEU A CA 1
ATOM 815 C C . LEU A 1 108 ? -1.756 6.929 8.438 1.00 88.81 108 LEU A C 1
ATOM 817 O O . LEU A 1 108 ? -1.530 5.783 8.050 1.00 88.81 108 LEU A O 1
ATOM 821 N N . SER A 1 109 ? -2.718 7.687 7.905 1.00 86.56 109 SER A N 1
ATOM 822 C CA . SER A 1 109 ? -3.544 7.275 6.768 1.00 86.56 109 SER A CA 1
ATOM 823 C C . SER A 1 109 ? -2.710 6.916 5.537 1.00 86.56 109 SER A C 1
ATOM 825 O O . SER A 1 109 ? -2.977 5.912 4.878 1.00 86.56 109 SER A O 1
ATOM 827 N N . PHE A 1 110 ? -1.654 7.680 5.243 1.00 84.75 110 PHE A N 1
ATOM 828 C CA . PHE A 1 110 ? -0.738 7.381 4.143 1.00 84.75 110 PHE A CA 1
ATOM 829 C C . PHE A 1 110 ? 0.026 6.078 4.401 1.00 84.75 110 PHE A C 1
ATOM 831 O O . PHE A 1 110 ? 0.062 5.200 3.539 1.00 84.75 110 PHE A O 1
ATOM 838 N N . LYS A 1 111 ? 0.556 5.897 5.617 1.00 86.25 111 LYS A N 1
ATOM 839 C CA . LYS A 1 111 ? 1.248 4.658 6.005 1.00 86.25 111 LYS A CA 1
ATOM 840 C C . LYS A 1 111 ? 0.325 3.440 5.918 1.00 86.25 111 LYS A C 1
ATOM 842 O O . LYS A 1 111 ? 0.724 2.386 5.427 1.00 86.25 111 LYS A O 1
ATOM 847 N N . LEU A 1 112 ? -0.934 3.575 6.327 1.00 87.19 112 LEU A N 1
ATOM 848 C CA . LEU A 1 112 ? -1.906 2.495 6.198 1.00 87.19 112 LEU A CA 1
ATOM 849 C C . LEU A 1 112 ? -2.206 2.177 4.725 1.00 87.19 112 LEU A C 1
ATOM 851 O O . LEU A 1 112 ? -2.147 1.009 4.336 1.00 87.19 112 LEU A O 1
ATOM 855 N N . ARG A 1 113 ? -2.461 3.195 3.890 1.00 84.50 113 ARG A N 1
ATOM 856 C CA . ARG A 1 113 ? -2.697 3.016 2.445 1.00 84.50 113 ARG A CA 1
ATOM 857 C C . ARG A 1 113 ? -1.531 2.316 1.764 1.00 84.50 113 ARG A C 1
ATOM 859 O O . ARG A 1 113 ? -1.741 1.324 1.077 1.00 84.50 113 ARG A O 1
ATOM 866 N N . GLN A 1 114 ? -0.303 2.767 2.000 1.00 80.19 114 GLN A N 1
ATOM 867 C CA . GLN A 1 114 ? 0.881 2.164 1.394 1.00 80.19 114 GLN A CA 1
ATOM 868 C C . GLN A 1 114 ? 1.098 0.721 1.888 1.00 80.19 114 GLN A C 1
ATOM 870 O O . GLN A 1 114 ? 1.508 -0.151 1.115 1.00 80.19 114 GLN A O 1
ATOM 875 N N . ARG A 1 115 ? 0.744 0.409 3.144 1.00 82.50 115 ARG A N 1
ATOM 876 C CA . ARG A 1 115 ? 0.783 -0.969 3.650 1.00 82.50 115 ARG A CA 1
ATOM 877 C C . ARG A 1 115 ? -0.250 -1.865 2.97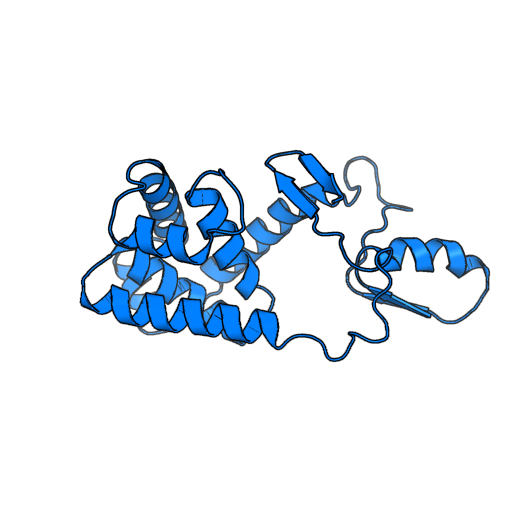0 1.00 82.50 115 ARG A C 1
ATOM 879 O O . ARG A 1 115 ? 0.112 -2.957 2.532 1.00 82.50 115 ARG A O 1
ATOM 886 N N . LEU A 1 116 ? -1.494 -1.414 2.828 1.00 82.69 116 LEU A N 1
ATOM 887 C CA . LEU A 1 116 ? -2.530 -2.139 2.081 1.00 82.69 116 LEU A CA 1
ATOM 888 C C . LEU A 1 116 ? -2.175 -2.256 0.588 1.00 82.69 116 LEU A C 1
ATOM 890 O O . LEU A 1 116 ? -2.371 -3.308 -0.015 1.00 82.69 116 LEU A O 1
ATOM 894 N N . GLY A 1 117 ? -1.550 -1.230 0.011 1.00 78.19 117 GLY A N 1
ATOM 895 C CA . GLY A 1 117 ? -1.053 -1.242 -1.363 1.00 78.19 117 GLY A CA 1
ATOM 896 C C . GLY A 1 117 ? -0.002 -2.326 -1.601 1.00 78.19 117 GLY A C 1
ATOM 897 O O . GLY A 1 117 ? -0.029 -3.008 -2.622 1.00 78.19 117 GLY A O 1
ATOM 898 N N . SER A 1 118 ? 0.868 -2.584 -0.620 1.00 76.19 118 SER A N 1
ATOM 899 C CA . SER A 1 118 ? 1.917 -3.609 -0.744 1.00 76.19 118 SER A CA 1
ATOM 900 C C . SER A 1 118 ? 1.384 -5.033 -0.964 1.00 76.19 118 SER A C 1
ATOM 902 O O . SER A 1 118 ? 2.075 -5.876 -1.540 1.00 76.19 118 SER A O 1
ATOM 904 N N . ILE A 1 119 ? 0.142 -5.310 -0.552 1.00 75.94 119 ILE A N 1
ATOM 905 C CA . ILE A 1 119 ? -0.492 -6.623 -0.718 1.00 75.94 119 ILE A CA 1
ATOM 906 C C . ILE A 1 119 ? -1.353 -6.730 -1.980 1.00 75.94 119 ILE A C 1
ATOM 908 O O . ILE A 1 119 ? -1.777 -7.835 -2.329 1.00 75.94 119 ILE A O 1
ATOM 912 N N . LEU A 1 120 ? -1.526 -5.631 -2.724 1.00 73.44 120 LEU A N 1
ATOM 913 C CA . LEU A 1 120 ? -2.204 -5.627 -4.022 1.00 73.44 120 LEU A CA 1
ATOM 914 C C . LEU A 1 120 ? -1.417 -6.378 -5.099 1.00 73.44 120 LEU A C 1
ATOM 916 O O . LEU A 1 120 ? -2.009 -6.842 -6.066 1.00 73.44 120 LEU A O 1
ATOM 920 N N . ASN A 1 121 ? -0.118 -6.611 -4.932 1.00 67.44 121 ASN A N 1
ATOM 921 C CA . ASN A 1 121 ? 0.675 -7.325 -5.938 1.00 67.44 121 ASN A CA 1
ATOM 922 C C . ASN A 1 121 ? 0.406 -8.841 -5.986 1.00 67.44 121 ASN A C 1
ATOM 924 O O . ASN A 1 121 ? 0.795 -9.499 -6.946 1.00 67.44 121 ASN A O 1
ATOM 928 N N . SER A 1 122 ? -0.264 -9.424 -4.983 1.00 70.19 122 SER A N 1
ATOM 929 C CA . SER A 1 122 ? -0.536 -10.867 -4.942 1.00 70.19 122 SER A CA 1
ATOM 930 C C . SER A 1 122 ? -2.033 -11.161 -4.853 1.00 70.19 122 SER A C 1
ATOM 932 O O . SER A 1 122 ? -2.652 -10.793 -3.853 1.00 70.19 122 SER A O 1
ATOM 934 N N . PRO A 1 123 ? -2.616 -11.918 -5.804 1.00 70.06 123 PRO A N 1
ATOM 935 C CA . PRO A 1 123 ? -4.025 -12.309 -5.759 1.00 70.06 123 PRO A CA 1
ATOM 936 C C . PRO A 1 123 ? -4.443 -12.962 -4.436 1.00 70.06 123 PRO A C 1
ATOM 938 O O . PRO A 1 123 ? -5.508 -12.667 -3.904 1.00 70.06 123 PRO A O 1
ATOM 941 N N . LYS A 1 124 ? -3.574 -13.801 -3.854 1.00 73.88 124 LYS A N 1
ATOM 942 C CA . LYS A 1 124 ? -3.841 -14.467 -2.570 1.00 73.88 124 LYS A CA 1
ATOM 943 C C . LYS A 1 124 ? -3.831 -13.485 -1.394 1.00 73.88 124 LYS A C 1
ATOM 945 O O . LYS A 1 124 ? -4.652 -13.622 -0.492 1.00 73.88 124 LYS A O 1
ATOM 950 N N . LYS A 1 125 ? -2.932 -12.492 -1.404 1.00 75.25 125 LYS A N 1
ATOM 951 C CA . LYS A 1 125 ? -2.828 -11.490 -0.329 1.00 75.25 125 LYS A CA 1
ATOM 952 C C . LYS A 1 125 ? -3.939 -10.435 -0.413 1.00 75.25 125 LYS A C 1
ATOM 954 O O . LYS A 1 125 ? -4.378 -9.966 0.631 1.00 75.25 125 LYS A O 1
ATOM 959 N N . ARG A 1 126 ? -4.470 -10.130 -1.608 1.00 75.62 126 ARG A N 1
ATOM 960 C CA . ARG A 1 126 ? -5.630 -9.226 -1.797 1.00 75.62 126 ARG A CA 1
ATOM 961 C C . ARG A 1 126 ? -6.850 -9.643 -0.970 1.00 75.62 126 ARG A C 1
ATOM 963 O O . ARG A 1 126 ? -7.539 -8.789 -0.423 1.00 75.62 126 ARG A O 1
ATOM 970 N N . ASN A 1 127 ? -7.067 -10.947 -0.794 1.00 77.62 127 ASN A N 1
ATOM 971 C CA . ASN A 1 127 ? -8.163 -11.481 0.026 1.00 77.62 127 ASN A CA 1
ATOM 972 C C . ASN A 1 127 ? -8.046 -11.126 1.519 1.00 77.62 127 ASN A C 1
ATOM 974 O O . ASN A 1 127 ? -9.023 -11.258 2.255 1.00 77.62 127 ASN A O 1
ATOM 978 N N . LEU A 1 128 ? -6.873 -10.675 1.975 1.00 79.81 128 LEU A N 1
ATOM 979 C CA . LEU A 1 128 ? -6.659 -10.207 3.342 1.00 79.81 128 LEU A CA 1
ATOM 980 C C . LEU A 1 128 ? -7.093 -8.750 3.537 1.00 79.81 128 LEU A C 1
ATOM 982 O O . LEU A 1 128 ? -7.294 -8.346 4.677 1.00 79.81 128 LEU A O 1
ATOM 986 N N . ILE A 1 129 ? -7.284 -7.964 2.471 1.00 80.19 129 ILE A N 1
ATOM 987 C CA . ILE A 1 129 ? -7.641 -6.544 2.595 1.00 80.19 129 ILE A CA 1
ATOM 988 C C . ILE A 1 129 ? -8.999 -6.376 3.303 1.00 80.19 129 ILE A C 1
ATOM 990 O O . ILE A 1 129 ? -9.025 -5.690 4.326 1.00 80.19 129 ILE A O 1
ATOM 994 N N . PRO A 1 130 ? -10.104 -7.034 2.882 1.00 78.62 130 PRO A N 1
ATOM 995 C CA . PRO A 1 130 ? -11.384 -6.897 3.582 1.00 78.62 130 PRO A CA 1
ATOM 996 C C . PRO A 1 130 ? -11.339 -7.252 5.083 1.00 78.62 130 PRO A C 1
ATOM 998 O O . PRO A 1 130 ? -11.793 -6.440 5.892 1.00 78.62 130 PRO A O 1
ATOM 1001 N N . PRO A 1 131 ? -10.788 -8.410 5.514 1.00 82.19 131 PRO A N 1
ATOM 1002 C CA . PRO A 1 131 ? -10.714 -8.731 6.937 1.00 82.19 131 PRO A CA 1
ATOM 1003 C C . PRO A 1 131 ? -9.751 -7.826 7.713 1.00 82.19 131 PRO A C 1
ATOM 1005 O O . PRO A 1 131 ? -9.993 -7.600 8.895 1.00 82.19 131 PRO A O 1
ATOM 1008 N N . LEU A 1 132 ? -8.689 -7.299 7.093 1.00 87.00 132 LEU A N 1
ATOM 1009 C CA . LEU A 1 132 ? -7.797 -6.338 7.748 1.00 87.00 132 LEU A CA 1
ATOM 1010 C C . LEU A 1 132 ? -8.512 -5.017 8.028 1.00 87.00 132 LEU A C 1
ATOM 1012 O O . LEU A 1 132 ? -8.494 -4.564 9.168 1.00 87.00 132 LEU A O 1
ATOM 1016 N N . VAL A 1 133 ? -9.192 -4.447 7.029 1.00 85.62 133 VAL A N 1
ATOM 1017 C CA . VAL A 1 133 ? -9.966 -3.205 7.192 1.00 85.62 133 VAL A CA 1
ATOM 1018 C C . VAL A 1 133 ? -11.043 -3.382 8.260 1.00 85.62 133 VAL A C 1
ATOM 1020 O O . VAL A 1 133 ? -11.145 -2.560 9.164 1.00 85.62 133 VAL A O 1
ATOM 1023 N N . TYR A 1 134 ? -11.781 -4.495 8.226 1.00 84.81 134 TYR A N 1
ATOM 1024 C CA . TYR A 1 134 ? -12.811 -4.799 9.222 1.00 84.81 134 TYR A CA 1
ATOM 1025 C C . TYR A 1 134 ? -12.267 -4.906 10.656 1.00 84.81 134 TYR A C 1
ATOM 1027 O O . TYR A 1 134 ? -12.895 -4.449 11.610 1.00 84.81 134 TYR A O 1
ATOM 1035 N N . ARG A 1 135 ? -11.106 -5.542 10.837 1.00 88.00 135 ARG A N 1
ATOM 1036 C CA . ARG A 1 135 ? -10.494 -5.706 12.164 1.00 88.00 135 ARG A CA 1
ATOM 1037 C C . ARG A 1 135 ? -9.881 -4.409 12.676 1.00 88.00 135 ARG A C 1
ATOM 1039 O O . ARG A 1 135 ? -9.992 -4.126 13.864 1.00 88.00 135 ARG A O 1
ATOM 1046 N N . LEU A 1 136 ? -9.274 -3.624 11.789 1.00 89.38 136 LEU A N 1
ATOM 1047 C CA . LEU A 1 136 ? -8.729 -2.312 12.123 1.00 89.38 136 LEU A CA 1
ATOM 1048 C C . LEU A 1 136 ? -9.833 -1.324 12.510 1.00 89.38 136 LEU A C 1
ATOM 1050 O O . LEU A 1 136 ? -9.668 -0.623 13.499 1.00 89.38 136 LEU A O 1
ATOM 1054 N N . SER A 1 137 ? -10.967 -1.314 11.799 1.00 86.88 137 SER A N 1
ATOM 1055 C CA . SER A 1 137 ? -12.092 -0.425 12.125 1.00 86.88 137 SER A CA 1
ATOM 1056 C C . SER A 1 137 ? -12.786 -0.801 13.433 1.00 86.88 137 SER A C 1
ATOM 1058 O O . SER A 1 137 ? -13.252 0.067 14.164 1.00 86.88 137 SER A O 1
ATOM 1060 N N . ARG A 1 138 ? -12.840 -2.095 13.767 1.00 87.88 138 ARG A N 1
ATOM 1061 C CA . ARG A 1 138 ? -13.420 -2.561 15.033 1.00 87.88 138 ARG A CA 1
ATOM 1062 C C . ARG A 1 138 ? -12.482 -2.377 16.229 1.00 87.88 138 ARG A C 1
ATOM 1064 O O . ARG A 1 138 ? -12.965 -2.154 17.333 1.00 87.88 138 ARG A O 1
ATOM 1071 N N . CYS A 1 139 ? -11.177 -2.541 16.017 1.00 88.50 139 CYS A N 1
ATOM 1072 C CA . CYS A 1 139 ? -10.106 -2.366 16.999 1.00 88.50 139 CYS A CA 1
ATOM 1073 C C . CYS A 1 139 ? -10.380 -2.940 18.410 1.00 88.50 139 CYS A C 1
ATOM 1075 O O . CYS A 1 139 ? -10.169 -2.275 19.423 1.00 88.50 139 CYS A O 1
ATOM 1077 N N . VAL A 1 140 ? -10.850 -4.189 18.511 1.00 89.69 140 VAL A N 1
ATOM 1078 C CA . VAL A 1 140 ? -11.021 -4.866 19.816 1.00 89.69 140 VAL A CA 1
ATOM 1079 C C . VAL A 1 140 ? -9.793 -5.698 20.178 1.00 89.69 140 VAL A C 1
ATOM 1081 O O . VAL A 1 140 ? -9.067 -6.146 19.298 1.00 89.69 140 VAL A O 1
ATOM 1084 N N . ALA A 1 141 ? -9.593 -5.992 21.467 1.00 88.38 141 ALA A N 1
ATOM 1085 C CA . ALA A 1 141 ? -8.414 -6.716 21.967 1.00 88.38 141 ALA A CA 1
ATOM 1086 C C . ALA A 1 141 ? -8.084 -8.006 21.183 1.00 88.38 141 ALA A C 1
ATOM 1088 O O . ALA A 1 141 ? -6.936 -8.231 20.822 1.00 88.38 141 ALA A O 1
ATOM 1089 N N . LYS A 1 142 ? -9.097 -8.810 20.824 1.00 87.31 142 LYS A N 1
ATOM 1090 C CA . LYS A 1 142 ? -8.920 -10.050 20.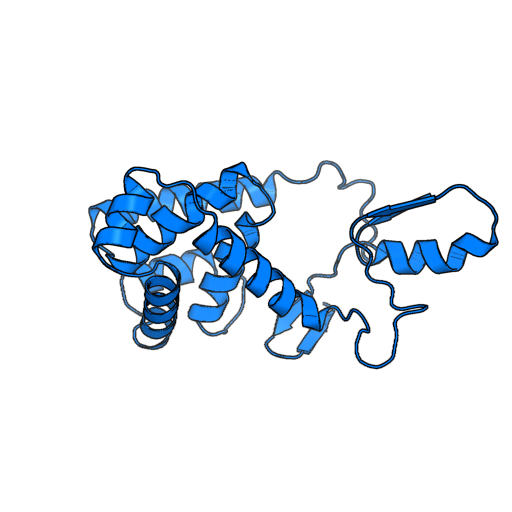036 1.00 87.31 142 LYS A CA 1
ATOM 1091 C C . LYS A 1 142 ? -8.434 -9.821 18.599 1.00 87.31 142 LYS A C 1
ATOM 1093 O O . LYS A 1 142 ? -7.946 -10.752 17.966 1.00 87.31 142 LYS A O 1
ATOM 1098 N N . ASP A 1 143 ? -8.623 -8.623 18.053 1.00 89.38 143 ASP A N 1
ATOM 1099 C CA . ASP A 1 143 ? -8.148 -8.271 16.716 1.00 89.38 143 ASP A CA 1
ATOM 1100 C C . ASP A 1 143 ? -6.675 -7.870 16.723 1.00 89.38 143 ASP A C 1
ATOM 1102 O O . ASP A 1 143 ? -5.993 -8.110 15.732 1.00 89.38 143 ASP A O 1
ATOM 1106 N N . ILE A 1 144 ? -6.170 -7.332 17.836 1.00 89.75 144 ILE A N 1
ATOM 1107 C CA . ILE A 1 144 ? -4.791 -6.844 17.962 1.00 89.75 144 ILE A CA 1
ATOM 1108 C C . ILE A 1 144 ? -3.775 -7.962 17.701 1.00 89.75 144 ILE A C 1
ATOM 1110 O O . ILE A 1 144 ? -2.859 -7.779 16.901 1.00 89.75 144 ILE A O 1
ATOM 1114 N N . ASP A 1 145 ? -3.967 -9.142 18.293 1.00 89.62 145 ASP A N 1
ATOM 1115 C CA . ASP A 1 145 ? -3.058 -10.283 18.107 1.00 89.62 145 ASP A CA 1
ATOM 1116 C C . ASP A 1 145 ? -3.045 -10.780 16.655 1.00 89.62 145 ASP A C 1
ATOM 1118 O O . ASP A 1 145 ? -1.988 -11.061 16.082 1.00 89.62 145 ASP A O 1
ATOM 1122 N N . VAL A 1 146 ? -4.225 -10.832 16.026 1.00 90.88 146 VAL A N 1
ATOM 1123 C CA . VAL A 1 146 ? -4.372 -11.234 14.621 1.00 90.88 146 VAL A CA 1
ATOM 1124 C C . VAL A 1 146 ? -3.705 -10.213 13.703 1.00 90.88 146 VAL A C 1
ATOM 1126 O O . VAL A 1 146 ? -2.957 -10.595 12.806 1.00 90.88 146 VAL A O 1
ATOM 1129 N N . LEU A 1 147 ? -3.942 -8.920 13.932 1.00 91.38 147 LEU A N 1
ATOM 1130 C CA . LEU A 1 147 ? -3.351 -7.835 13.149 1.00 91.38 147 LEU A CA 1
ATOM 1131 C C . LEU A 1 147 ? -1.824 -7.840 13.260 1.00 91.38 147 LEU A C 1
ATOM 1133 O O . LEU A 1 147 ? -1.148 -7.788 12.235 1.00 91.38 147 LEU A O 1
ATOM 1137 N N . ASN A 1 148 ? -1.278 -7.992 14.469 1.00 89.69 148 ASN A N 1
ATOM 1138 C CA . ASN A 1 148 ? 0.165 -8.105 14.690 1.00 89.69 148 ASN A CA 1
ATOM 1139 C C . ASN A 1 148 ? 0.772 -9.301 13.949 1.00 89.69 148 ASN A C 1
ATOM 1141 O O . ASN A 1 148 ? 1.798 -9.160 13.283 1.00 89.69 148 ASN A O 1
ATOM 1145 N N . SER A 1 149 ? 0.133 -10.472 14.027 1.00 88.81 149 SER A N 1
ATOM 1146 C CA . SER A 1 149 ? 0.606 -11.670 13.328 1.00 88.81 149 SER A CA 1
ATOM 1147 C C . SER A 1 149 ? 0.606 -11.484 11.811 1.00 88.81 149 SER A C 1
ATOM 1149 O O . SER A 1 149 ? 1.585 -11.845 11.154 1.00 88.81 149 SER A O 1
ATOM 1151 N N . VAL A 1 150 ? -0.456 -10.888 11.258 1.00 87.44 150 VAL A N 1
ATOM 1152 C CA . VAL A 1 150 ? -0.544 -10.627 9.819 1.00 87.44 150 VAL A CA 1
ATOM 1153 C C . VAL A 1 150 ? 0.503 -9.604 9.393 1.00 87.44 150 VAL A C 1
ATOM 1155 O O . VAL A 1 150 ? 1.215 -9.860 8.426 1.00 87.44 150 VAL A O 1
ATOM 1158 N N . PHE A 1 151 ? 0.652 -8.479 10.100 1.00 86.44 151 PHE A N 1
ATOM 1159 C CA . PHE A 1 151 ? 1.657 -7.482 9.733 1.00 86.44 151 PHE A CA 1
ATOM 1160 C C . PHE A 1 151 ? 3.078 -8.037 9.805 1.00 86.44 151 PHE A C 1
ATOM 1162 O O . PHE A 1 151 ? 3.814 -7.853 8.840 1.00 86.44 151 PHE A O 1
ATOM 1169 N N . ARG A 1 152 ? 3.421 -8.818 10.835 1.00 84.81 152 ARG A N 1
ATOM 1170 C CA . ARG A 1 152 ? 4.720 -9.499 10.910 1.00 84.81 152 ARG A CA 1
ATOM 1171 C C . ARG A 1 152 ? 4.958 -10.423 9.711 1.00 84.81 152 ARG A C 1
ATOM 1173 O O . ARG A 1 152 ? 5.996 -10.335 9.063 1.00 84.81 152 ARG A O 1
ATOM 1180 N N . GLY A 1 153 ? 3.973 -11.254 9.361 1.00 81.94 153 GLY A N 1
ATOM 1181 C CA . GLY A 1 153 ? 4.078 -12.149 8.203 1.00 81.94 153 GLY A CA 1
ATOM 1182 C C . GLY A 1 153 ? 4.190 -11.408 6.864 1.00 81.94 153 GLY A C 1
ATOM 1183 O O . GLY A 1 153 ? 4.773 -11.924 5.910 1.00 81.94 153 GLY A O 1
ATOM 1184 N N . LEU A 1 154 ? 3.661 -10.184 6.771 1.00 77.69 154 LEU A N 1
ATOM 1185 C CA . LEU A 1 154 ? 3.836 -9.329 5.597 1.00 77.69 154 LEU A CA 1
ATOM 1186 C C . LEU A 1 154 ? 5.253 -8.738 5.505 1.00 77.69 154 LEU A C 1
ATOM 1188 O O . LEU A 1 154 ? 5.749 -8.590 4.387 1.00 77.69 154 LEU A O 1
ATOM 1192 N N . ASP A 1 155 ? 5.916 -8.450 6.629 1.00 73.88 155 ASP A N 1
ATOM 1193 C CA . ASP A 1 155 ? 7.308 -7.970 6.644 1.00 73.88 155 ASP A CA 1
ATOM 1194 C C . ASP A 1 155 ? 8.317 -9.070 6.323 1.00 73.88 155 ASP A C 1
ATOM 1196 O O . ASP A 1 155 ? 9.215 -8.862 5.507 1.00 73.88 155 ASP A O 1
ATOM 1200 N N . GLU A 1 156 ? 8.133 -10.269 6.876 1.00 66.94 156 GLU A N 1
ATOM 1201 C CA . GLU A 1 156 ? 8.980 -11.431 6.570 1.00 66.94 156 GLU A CA 1
ATOM 1202 C C . GLU A 1 156 ? 8.967 -11.749 5.066 1.00 66.94 156 GLU A C 1
ATOM 1204 O O . GLU A 1 156 ? 10.007 -11.971 4.448 1.00 66.94 156 GLU A O 1
ATOM 1209 N N . ASN A 1 157 ? 7.790 -11.664 4.444 1.00 57.81 157 ASN A N 1
ATOM 1210 C CA . ASN A 1 157 ? 7.600 -11.921 3.017 1.00 57.81 157 ASN A CA 1
ATOM 1211 C C . ASN A 1 157 ? 8.186 -10.807 2.122 1.00 57.81 157 ASN A C 1
ATOM 1213 O O . ASN A 1 157 ? 8.468 -11.038 0.950 1.00 57.81 157 ASN A O 1
ATOM 1217 N N . ARG A 1 158 ? 8.376 -9.593 2.663 1.00 54.97 158 ARG A N 1
ATOM 1218 C CA . ARG A 1 158 ? 9.074 -8.490 1.981 1.00 54.97 158 ARG A CA 1
ATOM 1219 C C . ARG A 1 158 ? 10.591 -8.693 1.995 1.00 54.97 158 ARG A C 1
ATOM 1221 O O . ARG A 1 158 ? 11.251 -8.326 1.028 1.00 54.97 158 ARG A O 1
ATOM 1228 N N . ASN A 1 159 ? 11.123 -9.299 3.056 1.00 50.69 159 ASN A N 1
ATOM 1229 C CA . ASN A 1 159 ? 12.544 -9.631 3.169 1.00 50.69 159 ASN A CA 1
ATOM 1230 C C . ASN A 1 159 ? 12.928 -10.903 2.393 1.00 50.69 159 ASN A C 1
ATOM 1232 O O . ASN A 1 159 ? 14.086 -11.047 2.018 1.00 50.69 159 ASN A O 1
ATOM 1236 N N . SER A 1 160 ? 11.981 -11.812 2.127 1.00 41.97 160 SER A N 1
ATOM 1237 C CA . SER A 1 160 ? 12.240 -13.055 1.382 1.00 41.97 160 SER A CA 1
ATOM 1238 C C . SER A 1 160 ? 12.151 -12.920 -0.144 1.00 41.97 160 SER A C 1
ATOM 1240 O O . SER A 1 160 ? 12.447 -13.872 -0.863 1.00 41.97 160 SER A O 1
ATOM 1242 N N . SER A 1 161 ? 11.725 -11.774 -0.677 1.00 38.31 161 SER A N 1
ATOM 1243 C CA . SER A 1 161 ? 11.749 -11.518 -2.119 1.00 38.31 161 SER A CA 1
ATOM 1244 C C . SER A 1 161 ? 13.097 -10.924 -2.523 1.00 38.31 161 SER A C 1
ATOM 1246 O O . SER A 1 161 ? 13.305 -9.729 -2.336 1.00 38.31 161 SER A O 1
ATOM 1248 N N . TYR A 1 162 ? 13.992 -11.797 -3.008 1.00 38.81 162 TYR A N 1
ATOM 1249 C CA . TYR A 1 162 ? 14.804 -11.705 -4.238 1.00 38.81 162 TYR A CA 1
ATOM 1250 C C . TYR A 1 162 ? 16.201 -12.346 -4.061 1.00 38.81 162 TYR A C 1
ATOM 1252 O O . TYR A 1 162 ? 17.158 -11.684 -3.674 1.00 38.81 162 TYR A O 1
ATOM 1260 N N . GLU A 1 163 ? 16.370 -13.591 -4.528 1.00 33.62 163 GLU A N 1
ATOM 1261 C CA . GLU A 1 163 ? 17.676 -14.109 -4.999 1.00 33.62 163 GLU A CA 1
ATOM 1262 C C . GLU A 1 163 ? 18.141 -13.427 -6.309 1.00 33.62 163 GLU A C 1
ATOM 1264 O O . GLU A 1 163 ? 19.062 -13.885 -6.975 1.00 33.62 163 GLU A O 1
ATOM 1269 N N . SER A 1 164 ? 17.551 -12.289 -6.695 1.00 38.03 164 SER A N 1
ATOM 1270 C CA . SER A 1 164 ? 18.080 -11.437 -7.766 1.00 38.03 164 SER A CA 1
ATOM 1271 C C . SER A 1 164 ? 19.138 -10.448 -7.269 1.00 38.03 164 SER A C 1
ATOM 1273 O O . SER A 1 164 ? 19.499 -9.553 -8.028 1.00 38.03 164 SER A O 1
ATOM 1275 N N . GLY A 1 165 ? 19.635 -10.604 -6.030 1.00 38.34 165 GLY A N 1
ATOM 1276 C CA . GLY A 1 165 ? 20.737 -9.843 -5.414 1.00 38.34 165 GLY A CA 1
ATOM 1277 C C . GLY A 1 165 ? 21.954 -9.639 -6.327 1.00 38.34 165 GLY A C 1
ATOM 1278 O O . GLY A 1 165 ? 22.623 -8.614 -6.271 1.00 38.34 165 GLY A O 1
ATOM 1279 N N . THR A 1 166 ? 22.204 -10.598 -7.214 1.00 35.66 166 THR A N 1
ATOM 1280 C CA . THR A 1 166 ? 23.355 -10.651 -8.125 1.00 35.66 166 THR A CA 1
ATOM 1281 C C . THR A 1 166 ? 23.140 -9.954 -9.473 1.00 35.66 166 THR A C 1
ATOM 1283 O O . THR A 1 166 ? 24.107 -9.757 -10.202 1.00 35.66 166 THR A O 1
ATOM 1286 N N . TYR A 1 167 ? 21.919 -9.498 -9.778 1.00 36.72 167 TYR A N 1
ATOM 1287 C CA . TYR A 1 167 ? 21.612 -8.619 -10.921 1.00 36.72 167 TYR A CA 1
ATOM 1288 C C . TYR A 1 167 ? 21.080 -7.245 -10.468 1.00 36.72 167 TYR A C 1
ATOM 1290 O O . TYR A 1 167 ? 20.423 -6.536 -11.233 1.00 36.72 167 TYR A O 1
ATOM 1298 N N . TYR A 1 168 ? 21.362 -6.847 -9.220 1.00 37.78 168 TYR A N 1
ATOM 1299 C CA . TYR A 1 168 ? 21.040 -5.515 -8.707 1.00 37.78 168 TYR A CA 1
ATOM 1300 C C . TYR A 1 168 ? 21.957 -4.466 -9.338 1.00 37.78 168 TYR A C 1
ATOM 1302 O O . TYR A 1 168 ? 23.079 -4.236 -8.898 1.00 37.78 168 TYR A O 1
ATOM 1310 N N . SER A 1 169 ? 21.449 -3.776 -10.354 1.00 32.62 169 SER A N 1
ATOM 1311 C CA . SER A 1 169 ? 21.957 -2.455 -10.717 1.00 32.62 169 SER A CA 1
ATOM 1312 C C . SER A 1 169 ? 21.116 -1.409 -9.992 1.00 32.62 169 SER A C 1
ATOM 1314 O O . SER A 1 169 ? 19.902 -1.362 -10.176 1.00 32.62 169 SER A O 1
ATOM 1316 N N . VAL A 1 170 ? 21.750 -0.540 -9.200 1.00 37.69 170 VAL A N 1
ATOM 1317 C CA . VAL A 1 170 ? 21.102 0.603 -8.516 1.00 37.69 170 VAL A CA 1
ATOM 1318 C C . VAL A 1 170 ? 20.356 1.522 -9.501 1.00 37.69 170 VAL A C 1
ATOM 1320 O O . VAL A 1 170 ? 19.377 2.154 -9.126 1.00 37.69 170 VAL A O 1
ATOM 1323 N N . PHE A 1 171 ? 20.745 1.517 -10.781 1.00 34.03 171 PHE A N 1
ATOM 1324 C CA . PHE A 1 171 ? 20.060 2.221 -11.874 1.00 34.03 171 PHE A CA 1
ATOM 1325 C C . PHE A 1 171 ? 18.786 1.537 -12.411 1.00 34.03 171 PHE A C 1
ATOM 1327 O O . PHE A 1 171 ? 18.003 2.185 -13.098 1.00 34.03 171 PHE A O 1
ATOM 1334 N N . LEU A 1 172 ? 18.592 0.237 -12.156 1.00 34.84 172 LEU A N 1
ATOM 1335 C CA . LEU A 1 172 ? 17.476 -0.574 -12.680 1.00 34.84 172 LEU A CA 1
ATOM 1336 C C . LEU A 1 172 ? 16.506 -1.054 -11.592 1.00 34.84 172 LEU A C 1
ATOM 1338 O O . LEU A 1 172 ? 15.457 -1.614 -11.907 1.00 34.84 172 LEU A O 1
ATOM 1342 N N . SER A 1 173 ? 16.823 -0.823 -10.319 1.00 30.98 173 SER A N 1
ATOM 1343 C CA . SER A 1 173 ? 15.818 -0.850 -9.260 1.00 30.98 173 SER A CA 1
ATOM 1344 C C . SER A 1 173 ? 14.994 0.437 -9.362 1.00 30.98 173 SER A C 1
ATOM 1346 O O . SER A 1 173 ? 15.571 1.483 -9.675 1.00 30.98 173 SER A O 1
ATOM 1348 N N . PRO A 1 174 ? 13.687 0.446 -9.021 1.00 31.75 174 PRO A N 1
ATOM 1349 C CA . PRO A 1 174 ? 13.144 1.675 -8.468 1.00 31.75 174 PRO A CA 1
ATOM 1350 C C . PRO A 1 174 ? 14.124 2.044 -7.359 1.00 31.75 174 PRO A C 1
ATOM 1352 O O . PRO A 1 174 ? 14.439 1.202 -6.506 1.00 31.75 174 PRO A O 1
ATOM 1355 N N . ALA A 1 175 ? 14.685 3.249 -7.402 1.00 28.97 175 ALA A N 1
ATOM 1356 C CA . ALA A 1 175 ? 15.412 3.762 -6.257 1.00 28.97 175 ALA A CA 1
ATOM 1357 C C . ALA A 1 175 ? 14.543 3.542 -5.004 1.00 28.97 175 ALA A C 1
ATOM 1359 O O . ALA A 1 175 ? 13.353 3.201 -5.090 1.00 28.97 175 ALA A O 1
ATOM 1360 N N . LYS A 1 176 ? 15.080 3.753 -3.809 1.00 32.12 176 LYS A N 1
ATOM 1361 C CA . LYS A 1 176 ? 14.191 4.031 -2.678 1.00 32.12 176 LYS A CA 1
ATOM 1362 C C . LYS A 1 176 ? 13.470 5.350 -2.981 1.00 32.12 176 LYS A C 1
ATOM 1364 O O . LYS A 1 176 ? 13.812 6.391 -2.436 1.00 32.12 176 LYS A O 1
ATOM 1369 N N . ILE A 1 177 ? 12.501 5.303 -3.892 1.00 34.47 177 ILE A N 1
ATOM 1370 C CA . ILE A 1 177 ? 11.640 6.391 -4.272 1.00 34.47 177 ILE A CA 1
ATOM 1371 C C . ILE A 1 177 ? 10.652 6.449 -3.130 1.00 34.47 177 ILE A C 1
ATOM 1373 O O . ILE A 1 177 ? 9.639 5.753 -3.079 1.00 34.47 177 ILE A O 1
ATOM 1377 N N . SER A 1 178 ? 11.056 7.217 -2.134 1.00 28.62 178 SER A N 1
ATOM 1378 C CA . SER A 1 178 ? 10.193 7.595 -1.040 1.00 28.62 178 SER A CA 1
ATOM 1379 C C . SER A 1 178 ? 9.321 8.698 -1.620 1.00 28.62 178 SER A C 1
ATOM 1381 O O . SER A 1 178 ? 9.744 9.850 -1.682 1.00 28.62 178 SER A O 1
ATOM 1383 N N . CYS A 1 179 ? 8.153 8.342 -2.154 1.00 31.61 179 CYS A N 1
ATOM 1384 C CA . CYS A 1 179 ? 7.191 9.343 -2.596 1.00 31.61 179 CYS A CA 1
ATOM 1385 C C . CYS A 1 179 ? 6.624 10.038 -1.355 1.00 31.61 179 CYS A C 1
ATOM 1387 O O . CYS A 1 179 ? 6.012 9.409 -0.491 1.00 31.61 179 CYS A O 1
ATOM 1389 N N . TRP A 1 180 ? 6.933 11.328 -1.234 1.00 25.47 180 TRP A N 1
ATOM 1390 C CA . TRP A 1 180 ? 6.462 12.221 -0.184 1.00 25.47 180 TRP A CA 1
ATOM 1391 C C . TRP A 1 180 ? 5.423 13.150 -0.816 1.00 25.47 180 TRP A C 1
ATOM 1393 O O . TRP A 1 180 ? 5.771 14.154 -1.437 1.00 25.47 180 TRP A O 1
ATOM 1403 N N . GLY A 1 181 ? 4.137 12.812 -0.685 1.00 34.81 181 GLY A N 1
ATOM 1404 C CA . GLY A 1 181 ? 3.072 13.557 -1.368 1.00 34.81 181 GLY A CA 1
ATOM 1405 C C . GLY A 1 181 ? 3.285 13.602 -2.890 1.00 34.81 181 GLY A C 1
ATOM 1406 O O . GLY A 1 181 ? 3.795 12.649 -3.468 1.00 34.81 181 GLY A O 1
ATOM 1407 N N . MET A 1 182 ? 2.941 14.724 -3.537 1.00 22.78 182 MET A N 1
ATOM 1408 C CA . MET A 1 182 ? 3.056 14.914 -4.998 1.00 22.78 182 MET A CA 1
ATOM 1409 C C . MET A 1 182 ? 4.496 14.881 -5.561 1.00 22.78 182 MET A C 1
ATOM 1411 O O . MET A 1 182 ? 4.668 15.042 -6.767 1.00 22.78 182 MET A O 1
ATOM 1415 N N . SER A 1 183 ? 5.525 14.657 -4.736 1.00 21.27 183 SER A N 1
ATOM 1416 C CA . SER A 1 183 ? 6.920 14.599 -5.183 1.00 21.27 183 SER A CA 1
ATOM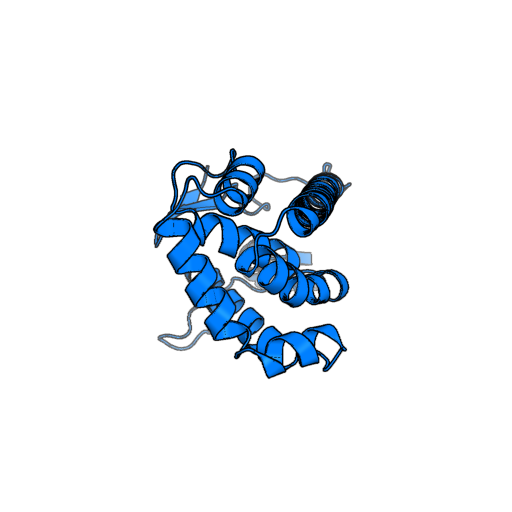 1417 C C . SER A 1 183 ? 7.594 13.289 -4.781 1.00 21.27 183 SER A C 1
ATOM 1419 O O . SER A 1 183 ? 7.695 12.932 -3.606 1.00 21.27 183 SER A O 1
ATOM 1421 N N . CYS A 1 184 ? 8.125 12.591 -5.780 1.00 28.66 184 CYS A N 1
ATOM 1422 C CA . CYS A 1 184 ? 8.939 11.396 -5.614 1.00 28.66 184 CYS A CA 1
ATOM 1423 C C . CYS A 1 184 ? 10.423 11.774 -5.728 1.00 28.66 184 CYS A C 1
ATOM 1425 O O . CYS A 1 184 ? 10.865 12.234 -6.780 1.00 28.66 184 CYS A O 1
ATOM 1427 N N . PHE A 1 185 ? 11.192 11.589 -4.649 1.00 23.39 185 PHE A N 1
ATOM 1428 C CA . PHE A 1 185 ? 12.643 11.800 -4.657 1.00 23.39 185 PHE A CA 1
ATOM 1429 C C . PHE A 1 185 ? 13.397 10.480 -4.802 1.00 23.39 185 PHE A C 1
ATOM 1431 O O . PHE A 1 185 ? 13.040 9.475 -4.189 1.00 23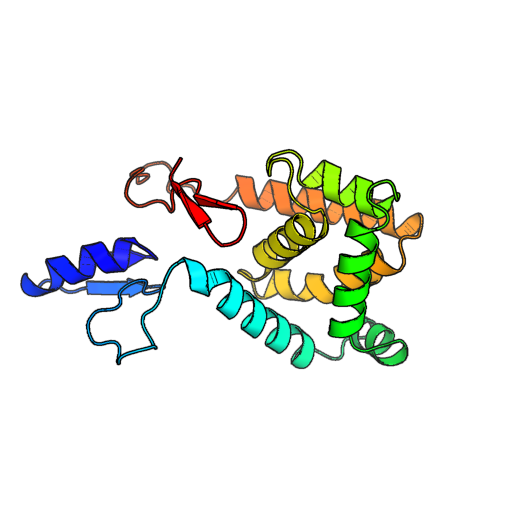.39 185 PHE A O 1
ATOM 1438 N N . ILE A 1 186 ? 14.465 10.519 -5.597 1.00 26.06 186 ILE A N 1
ATOM 1439 C CA . ILE A 1 186 ? 15.470 9.462 -5.717 1.00 26.06 186 ILE A CA 1
ATOM 1440 C C . ILE A 1 186 ? 16.429 9.626 -4.529 1.00 26.06 186 ILE A C 1
ATOM 1442 O O . ILE A 1 186 ? 17.046 10.683 -4.402 1.00 26.06 186 ILE A O 1
ATOM 1446 N N . SER A 1 187 ? 16.532 8.614 -3.663 1.00 27.09 187 SER A N 1
ATOM 1447 C CA . SER A 1 187 ? 17.638 8.486 -2.700 1.00 27.09 187 SER A CA 1
ATOM 1448 C C . SER A 1 187 ? 18.678 7.503 -3.201 1.00 27.09 187 SER A C 1
ATOM 1450 O O . SER A 1 187 ? 18.281 6.511 -3.856 1.00 27.09 187 SER A O 1
#

Solvent-accessible surface area (backbone atoms only — not comparable to full-atom values): 11094 Å² total; per-residue (Å²): 86,80,16,49,36,68,32,22,47,56,47,58,74,51,52,85,69,80,58,72,70,48,75,43,64,76,55,54,43,87,88,47,57,93,95,57,61,62,47,84,81,52,49,63,56,57,53,46,54,53,49,52,49,46,68,74,65,51,70,85,41,76,64,48,48,57,41,63,73,73,44,59,68,65,57,52,44,52,52,41,34,52,46,27,58,74,40,52,83,37,76,56,31,41,53,55,48,68,79,42,64,90,69,63,98,62,60,49,34,55,55,50,50,56,56,58,52,67,33,64,84,35,80,77,48,43,69,46,50,66,60,49,48,55,38,59,62,64,57,44,79,82,36,52,62,53,51,52,53,52,53,50,55,54,51,54,56,59,73,69,68,60,94,54,70,87,72,68,44,78,87,62,44,81,45,66,55,57,64,58,78,103,45,70,45,81,99

Foldseek 3Di:
DEAEAVRLVVVVVVVVVVDDYDYYNHQAQVPPDPPRGRDPLCVVVVLVVLLVVCQVVPPPDVLNVVDVVPDRLVVLLVVLLVCLQVCCPDPLNVVLCVLQVVLPPDGSSVSVSVLLSLQSVDPVSSNVSSVQSVLSSVVDPVSSVVNNVVSVVSVVVVVPPDPCPVVDDCVRDQAVQSDDPSDTDHD

Secondary structure (DSSP, 8-state):
-EEETTHHHHHHHHGGG----EEES----TTPPTT----GGGHHHHHHHHHHHHHHH----HHHHHHHTTS-HHHHHHHHHHHHHH-TTSHHHHHHHHTTGGG-S--HHHHHHHHHHHTTT-HHHHTTHHHHHHHHHH--HHHHHHHHHHHHHHHHHHHS--TTGGG--TTTSPP--EEETTEEEP-

Sequence (187 aa):
MYGVSYGTAVVERLMHLDIGYVLAGVATTSGAPPGKFEYFSTWEEGFGEVGDYIFVSAPKTTIAVLISRREKLSASLEDLLVDCDRNPNSTCATLVSNQTIGWGNVKLSFKLRQRLGSILNSPKKRNLIPPLVYRLSRCVAKDIDVLNSVFRGLDENRNSSYESGTYYSVFLSPAKISCWGMSCFIS

Mean predicted aligned error: 12.01 Å

Nearest PDB structures (foldseek):
  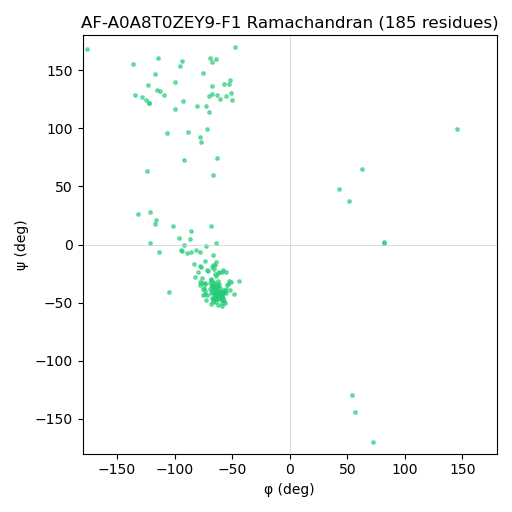4ilo-assembly1_A  TM=2.009E-01  e=9.612E-01  Chlamydia trachomatis L2/434/Bu
  9g2r-assembly1_F  TM=1.813E-01  e=4.610E+00  Homo sapiens

pLDDT: mean 71.2, std 19.06, range [21.27, 93.38]

Organism: NCBI:txid29920

Radius of gyration: 19.14 Å; Cα contacts (8 Å, |Δi|>4): 156; chains: 1; bounding box: 48×30×56 Å